Protein AF-A0A1U9NQA6-F1 (afdb_monomer)

Organism: NCBI:txid1936003

Sequence (241 aa):
MGQFLYFIAAGEKADTLCSRLRSMAEQGIEITRRKCKGPEGKDGSIHTAEPAKRAMYLENEQTWMPSACGEFHVGYYDDDPPGPADIQRPDAIGGHPVEMCGQKWLVPAIRLIDGGSALPQAMTFENGRVIAEPIPRYAELSSRVEKFFDEFVAAHSPDSDGVVGTWADPMGSLELIADAMSLNYYIGVNELAVLRAVTTHSMKEAMMAMIDWPTVKKAAEAEAKKKRTDENCDTADGVPG

Solvent-accessible surface area (backbone atoms only — not comparable to full-atom values): 13587 Å² total; per-residue (Å²): 124,24,45,59,36,35,38,36,47,68,88,57,73,41,64,73,56,50,53,50,55,46,56,42,41,76,72,70,44,50,71,38,74,33,78,44,55,43,81,95,69,39,55,28,34,37,37,31,70,40,89,50,90,71,62,68,75,49,79,92,52,39,52,75,35,75,31,92,84,66,40,34,32,37,30,32,36,70,91,43,57,62,47,60,85,57,38,50,43,93,76,54,55,64,58,37,79,36,67,36,71,93,39,72,36,65,31,33,22,44,33,38,79,91,73,50,63,60,58,78,55,45,80,45,75,57,98,90,37,83,44,78,40,82,36,76,93,48,46,65,63,48,51,55,51,49,52,49,48,52,39,47,54,51,23,68,37,94,91,42,92,57,64,39,66,63,75,78,34,65,63,65,45,45,46,51,48,21,58,49,37,38,59,30,24,82,50,38,55,54,56,40,56,65,64,54,31,66,43,81,66,37,44,51,52,44,56,40,22,27,46,30,42,64,58,54,55,53,51,54,55,53,52,56,52,49,56,58,51,57,65,62,57,74,69,71,79,76,75,90,127

Radius of gyration: 23.04 Å; Cα contacts (8 Å, |Δi|>4): 371; chains: 1; bounding box: 74×52×64 Å

Nearest PDB structures (foldseek):
  3ab4-assembly2_F  TM=4.207E-01  e=2.557E-01  Corynebacterium glutamicum
  3ta0-assembly2_E  TM=4.052E-01  e=1.692E-01  Archaeoglobus fulgidus DSM 4304
  2rrn-assembly1_A  TM=3.983E-01  e=4.348E-01  Thermus thermophilus HB8
  2ywe-assembly1_A  TM=4.228E-01  e=3.854E+00  Aquifex aeolicus VF5
  2ywf-assembly1_A  TM=4.247E-01  e=3.854E+00  Aquifex aeolicus VF5

Secondary structure (DSSP, 8-state):
---EEEEEETT---HHHHHHHHHHHHTT--EEEEEEE-GGG-EEEEEEES--TT-S--GGGEEEEE-TTSS-EEEEETTSPPPTTTSB-TTPPPEEEEEETTEEEEEEP-B-TTS-B-S-EEEEEETTEEEEEE-HHHHHHHHHHHHHHHHHHHTTSTTS-S--GGGG-HHHHHHHHHHHHTTTBS--HHHHHHTT---HHHHHHHHHHHTTHHHHHHHHHHHHHHHHHHHHHTTTT----

Structure (mmCIF, N/CA/C/O backbone):
data_AF-A0A1U9NQA6-F1
#
_entry.id   AF-A0A1U9NQA6-F1
#
loop_
_atom_site.group_PDB
_atom_site.id
_atom_site.type_symbol
_atom_site.label_atom_id
_atom_site.label_alt_id
_atom_site.label_comp_id
_atom_site.label_asym_id
_atom_site.label_entity_id
_atom_site.label_seq_id
_atom_site.pdbx_PDB_ins_code
_atom_site.Cartn_x
_atom_site.Cartn_y
_atom_site.Cartn_z
_atom_site.occupancy
_atom_site.B_iso_or_equiv
_atom_site.auth_seq_id
_atom_site.auth_comp_id
_atom_site.auth_asym_id
_atom_site.auth_atom_id
_atom_site.pdbx_PDB_model_num
ATOM 1 N N . MET A 1 1 ? -11.469 -14.842 7.744 1.00 81.50 1 MET A N 1
ATOM 2 C CA . MET A 1 1 ? -10.973 -13.938 6.695 1.00 81.50 1 MET A CA 1
ATOM 3 C C . MET A 1 1 ? -10.681 -12.681 7.455 1.00 81.50 1 MET A C 1
ATOM 5 O O . MET A 1 1 ? -11.618 -12.098 8.003 1.00 81.50 1 MET A O 1
ATOM 9 N N . GLY A 1 2 ? -9.398 -12.376 7.608 1.00 88.06 2 GLY A N 1
ATOM 10 C CA . GLY A 1 2 ? -8.963 -11.260 8.429 1.00 88.06 2 GLY A CA 1
ATOM 11 C C . GLY A 1 2 ? -9.475 -9.950 7.844 1.00 88.06 2 GLY A C 1
ATOM 12 O O . GLY A 1 2 ? -9.478 -9.754 6.631 1.00 88.06 2 GLY A O 1
ATOM 13 N N . GLN A 1 3 ? -9.952 -9.047 8.697 1.00 92.38 3 GLN A N 1
ATOM 14 C CA . GLN A 1 3 ? -10.551 -7.783 8.263 1.00 92.38 3 GLN A CA 1
ATOM 15 C C . GLN A 1 3 ? -10.031 -6.610 9.082 1.00 92.38 3 GLN A C 1
ATOM 17 O O . GLN A 1 3 ? -9.764 -6.730 10.280 1.00 92.38 3 GLN A O 1
ATOM 22 N N . PHE A 1 4 ? -9.932 -5.455 8.427 1.00 95.56 4 PHE A N 1
ATOM 23 C CA . PHE A 1 4 ? -9.712 -4.201 9.127 1.00 95.56 4 PHE A CA 1
ATOM 24 C C . PHE A 1 4 ? -11.006 -3.705 9.765 1.00 95.56 4 PHE A C 1
ATOM 26 O O . PHE A 1 4 ? -12.106 -3.817 9.214 1.00 95.56 4 PHE A O 1
ATOM 33 N N . LEU A 1 5 ? -10.843 -3.114 10.937 1.00 95.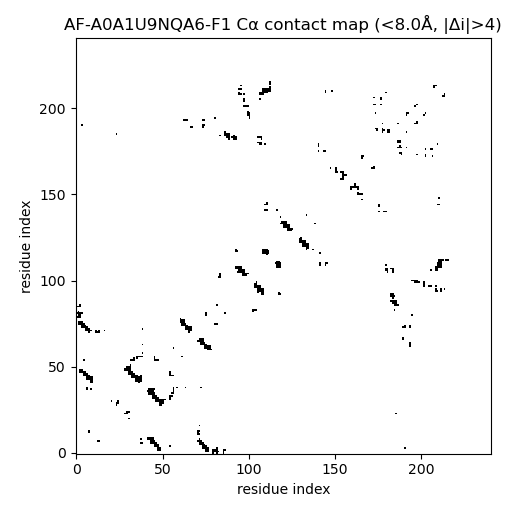62 5 LEU A N 1
ATOM 34 C CA . LEU A 1 5 ? -11.861 -2.411 11.687 1.00 95.62 5 LEU A CA 1
ATOM 35 C C . LEU A 1 5 ? -11.509 -0.931 11.686 1.00 95.62 5 LEU A C 1
ATOM 37 O O . LEU A 1 5 ? -10.357 -0.553 11.888 1.00 95.62 5 LEU A O 1
ATOM 41 N N . TYR A 1 6 ? -12.516 -0.092 11.506 1.00 96.12 6 TYR A N 1
ATOM 42 C CA . TYR A 1 6 ? -12.350 1.352 11.513 1.00 96.12 6 TYR A CA 1
ATOM 43 C C . TYR A 1 6 ? -13.286 1.969 12.534 1.00 96.12 6 TYR A C 1
ATOM 45 O O . TYR A 1 6 ? -14.498 1.813 12.415 1.00 96.12 6 TYR A O 1
ATOM 53 N N . PHE A 1 7 ? -12.755 2.678 13.523 1.00 96.44 7 PHE A N 1
ATOM 54 C CA . PHE A 1 7 ? -13.566 3.379 14.513 1.00 96.44 7 PHE A CA 1
ATOM 55 C C . PHE A 1 7 ? -13.536 4.886 14.270 1.00 96.44 7 PHE A C 1
ATOM 57 O O . PHE A 1 7 ? -12.463 5.484 14.236 1.00 96.44 7 PHE A O 1
ATOM 64 N N . ILE A 1 8 ? -14.718 5.490 14.151 1.00 95.69 8 ILE A N 1
ATOM 65 C CA . ILE A 1 8 ? -14.907 6.942 14.050 1.00 95.69 8 ILE A CA 1
ATOM 66 C C . ILE A 1 8 ? -15.629 7.404 15.314 1.00 95.69 8 ILE A C 1
ATOM 68 O O . ILE A 1 8 ? -16.725 6.898 15.604 1.00 95.69 8 ILE A O 1
ATOM 72 N N . ALA A 1 9 ? -15.052 8.351 16.057 1.00 95.94 9 ALA A N 1
ATOM 73 C CA . ALA A 1 9 ? -15.703 8.882 17.247 1.00 95.94 9 ALA A CA 1
ATOM 74 C C . ALA A 1 9 ? -16.904 9.770 16.875 1.00 95.94 9 ALA A C 1
ATOM 76 O O . ALA A 1 9 ? -16.997 10.353 15.792 1.00 95.94 9 ALA A O 1
ATOM 77 N N . ALA A 1 10 ? -17.875 9.870 17.777 1.00 93.81 10 ALA A N 1
ATOM 78 C CA . ALA A 1 10 ? -19.060 10.687 17.574 1.00 93.81 10 ALA A CA 1
ATOM 79 C C . ALA A 1 10 ? -18.679 12.170 17.425 1.00 93.81 10 ALA A C 1
ATOM 81 O O . ALA A 1 10 ? -18.041 12.749 18.298 1.00 93.81 10 ALA A O 1
ATOM 82 N N . GLY A 1 11 ? -19.120 12.791 16.327 1.00 88.50 11 GLY A N 1
ATOM 83 C CA . GLY A 1 11 ? -18.842 14.198 16.023 1.00 88.50 11 GLY A CA 1
ATOM 84 C C . GLY A 1 11 ? -17.593 14.433 15.169 1.00 88.50 11 GLY A C 1
ATOM 85 O O . GLY A 1 11 ? -17.424 15.545 14.670 1.00 88.50 11 GLY A O 1
ATOM 86 N N . GLU A 1 12 ? -16.768 13.411 14.934 1.00 86.69 12 GLU A N 1
ATOM 87 C CA . GLU A 1 12 ? -15.634 13.501 14.012 1.00 86.69 12 GLU A CA 1
ATOM 88 C C . GLU A 1 12 ? -16.091 13.361 12.555 1.00 86.69 12 GLU A C 1
ATOM 90 O O . GLU A 1 12 ? -17.012 12.603 12.224 1.00 86.69 12 GLU A O 1
ATOM 95 N N . LYS A 1 13 ? -15.439 14.119 11.670 1.00 79.75 13 LYS A N 1
ATOM 96 C CA . LYS A 1 13 ? -15.536 13.937 10.222 1.00 79.75 13 LYS A CA 1
ATOM 97 C C . LYS A 1 13 ? -14.332 13.111 9.800 1.00 79.75 13 LYS A C 1
ATOM 99 O O . LYS A 1 13 ? -13.214 13.589 9.908 1.00 79.75 13 LYS A O 1
ATOM 104 N N . ALA A 1 14 ? -14.564 11.886 9.348 1.00 77.62 14 ALA A N 1
ATOM 105 C CA . ALA A 1 14 ? -13.511 11.027 8.816 1.00 77.62 14 ALA A CA 1
ATOM 106 C C . ALA A 1 14 ? -13.598 11.010 7.286 1.00 77.62 14 ALA A C 1
ATOM 108 O O . ALA A 1 14 ? -13.902 9.976 6.685 1.00 77.62 14 ALA A O 1
ATOM 109 N N . ASP A 1 15 ? -13.421 12.172 6.652 1.00 79.06 15 ASP A N 1
ATOM 110 C CA . ASP A 1 15 ? -13.652 12.350 5.210 1.00 79.06 15 ASP A CA 1
ATOM 111 C C . ASP A 1 15 ? -12.747 11.417 4.382 1.00 79.06 15 ASP A C 1
ATOM 113 O O . ASP A 1 15 ? -13.198 10.802 3.409 1.00 79.06 15 ASP A O 1
ATOM 117 N N . THR A 1 16 ? -11.508 11.216 4.844 1.00 71.62 16 THR A N 1
ATOM 118 C CA . THR A 1 16 ? -10.516 10.309 4.241 1.00 71.62 16 THR A CA 1
ATOM 119 C C . THR A 1 16 ? -10.938 8.840 4.327 1.00 71.62 16 THR A C 1
ATOM 121 O O . THR A 1 16 ? -10.818 8.082 3.367 1.00 71.62 16 THR A O 1
ATOM 124 N N . LEU A 1 17 ? -11.482 8.414 5.468 1.00 77.19 17 LEU A N 1
ATOM 125 C CA . LEU A 1 17 ? -12.015 7.060 5.614 1.00 77.19 17 LEU A CA 1
ATOM 126 C C . LEU A 1 17 ? -13.297 6.883 4.790 1.00 77.19 17 LEU A C 1
ATOM 128 O O . LEU A 1 17 ? -13.518 5.833 4.186 1.00 77.19 17 LEU A O 1
ATOM 132 N N . CYS A 1 18 ? -14.133 7.919 4.722 1.00 74.19 18 CYS A N 1
ATOM 133 C CA . CYS A 1 18 ? -15.373 7.894 3.958 1.00 74.19 18 CYS A CA 1
ATOM 134 C C . CYS A 1 18 ? -15.123 7.700 2.460 1.00 74.19 18 CYS A C 1
ATOM 136 O O . CYS A 1 18 ? -15.879 6.962 1.829 1.00 74.19 18 CYS A O 1
ATOM 138 N N . SER A 1 19 ? -14.088 8.319 1.882 1.00 75.62 19 SER A N 1
ATOM 139 C CA . SER A 1 19 ? -13.750 8.125 0.464 1.00 75.62 19 SER A CA 1
ATOM 140 C C . SER A 1 19 ? -13.325 6.682 0.178 1.00 75.62 19 SER A C 1
ATOM 142 O O . SER A 1 19 ? -13.789 6.081 -0.792 1.00 75.62 19 SER A O 1
ATOM 144 N N . ARG A 1 20 ? -12.532 6.079 1.067 1.00 80.75 20 ARG A N 1
ATOM 145 C CA . ARG A 1 20 ? -12.100 4.685 0.944 1.00 80.75 20 ARG A CA 1
ATOM 146 C C . ARG A 1 20 ? -13.250 3.695 1.093 1.00 80.75 20 ARG A C 1
ATOM 148 O O . ARG A 1 20 ? -13.428 2.840 0.228 1.00 80.75 20 ARG A O 1
ATOM 155 N N . LEU A 1 21 ? -14.041 3.814 2.162 1.00 84.69 21 LEU A N 1
ATOM 156 C CA . LEU A 1 21 ? -15.206 2.952 2.383 1.00 84.69 21 LEU A CA 1
ATOM 157 C C . LEU A 1 21 ? -16.205 3.076 1.225 1.00 84.69 21 LEU A C 1
ATOM 159 O O . LEU A 1 21 ? -16.806 2.082 0.825 1.00 84.69 21 LEU A O 1
ATOM 163 N N . ARG A 1 22 ? -16.340 4.274 0.639 1.00 83.31 22 ARG A N 1
ATOM 164 C CA . ARG A 1 22 ? -17.137 4.490 -0.572 1.00 83.31 22 ARG A CA 1
ATOM 165 C C . ARG A 1 22 ? -16.553 3.758 -1.778 1.00 83.31 22 ARG A C 1
ATOM 167 O O . ARG A 1 22 ? -17.302 3.067 -2.449 1.00 83.31 22 ARG A O 1
ATOM 174 N N . SER A 1 23 ? -15.243 3.839 -2.012 1.00 83.81 23 SER A N 1
ATOM 175 C CA . SER A 1 23 ? -14.591 3.107 -3.108 1.00 83.81 23 SER A CA 1
ATOM 176 C C . SER A 1 23 ? -14.757 1.588 -2.980 1.00 83.81 23 SER A C 1
ATOM 178 O O . SER A 1 23 ? -14.948 0.901 -3.981 1.00 83.81 23 SER A O 1
ATOM 180 N N . MET A 1 24 ? -14.729 1.054 -1.754 1.00 86.88 24 MET A N 1
ATOM 181 C CA . MET A 1 24 ? -15.032 -0.357 -1.491 1.00 86.88 24 MET A CA 1
ATOM 182 C C . MET A 1 24 ? -16.497 -0.678 -1.818 1.00 86.88 24 MET A C 1
ATOM 184 O O . MET A 1 24 ? -16.769 -1.637 -2.538 1.00 86.88 24 MET A O 1
ATOM 188 N N . ALA A 1 25 ? -17.435 0.157 -1.364 1.00 86.25 25 ALA A N 1
ATOM 189 C CA . ALA A 1 25 ? -18.858 -0.010 -1.653 1.00 86.25 25 ALA A CA 1
ATOM 190 C C . ALA A 1 25 ? -19.188 0.086 -3.155 1.00 86.25 25 ALA A C 1
ATOM 192 O O . ALA A 1 25 ? -19.994 -0.693 -3.657 1.00 86.25 25 ALA A O 1
ATOM 193 N N . GLU A 1 26 ? -18.538 0.987 -3.896 1.00 87.25 26 GLU A N 1
ATOM 194 C CA . GLU A 1 26 ? -18.654 1.112 -5.360 1.00 87.25 26 GLU A CA 1
ATOM 195 C C . GLU A 1 26 ? -18.180 -0.150 -6.096 1.00 87.25 26 GLU A C 1
ATOM 197 O O . GLU A 1 26 ? -18.650 -0.443 -7.192 1.00 87.25 26 GLU A O 1
ATOM 202 N N . GLN A 1 27 ? -17.291 -0.926 -5.473 1.00 84.25 27 GLN A N 1
ATOM 203 C CA . GLN A 1 27 ? -16.813 -2.220 -5.965 1.00 84.25 27 GLN A CA 1
ATOM 204 C C . GLN A 1 27 ? -17.681 -3.394 -5.484 1.00 84.25 27 GLN A C 1
ATOM 206 O O . GLN A 1 27 ? -17.306 -4.551 -5.653 1.00 84.25 27 GLN A O 1
ATOM 211 N N . GLY A 1 28 ? -18.845 -3.110 -4.892 1.00 86.81 28 GLY A N 1
ATOM 212 C CA . GLY A 1 28 ? -19.796 -4.116 -4.425 1.00 86.81 28 GLY A CA 1
ATOM 213 C C . GLY A 1 28 ? -19.466 -4.716 -3.058 1.00 86.81 28 GLY A C 1
ATOM 214 O O . GLY A 1 28 ? -20.117 -5.679 -2.657 1.00 86.81 28 GLY A O 1
ATOM 215 N N . ILE A 1 29 ? -18.490 -4.166 -2.328 1.00 87.44 29 ILE A N 1
ATOM 216 C CA . ILE A 1 29 ? -18.161 -4.627 -0.976 1.00 87.44 29 ILE A CA 1
ATOM 217 C C . ILE A 1 29 ? -19.173 -4.040 0.007 1.00 87.44 29 ILE A C 1
ATOM 219 O O . ILE A 1 29 ? -19.258 -2.826 0.192 1.00 87.44 29 ILE A O 1
ATOM 223 N N . GLU A 1 30 ? -19.935 -4.907 0.670 1.00 90.00 30 GLU A N 1
ATOM 224 C CA . GLU A 1 30 ? -20.850 -4.489 1.729 1.00 90.00 30 GLU A CA 1
ATOM 225 C C . GLU A 1 30 ? -20.064 -3.922 2.919 1.00 90.00 30 GLU A C 1
ATOM 227 O O . GLU A 1 30 ? -19.084 -4.516 3.358 1.00 90.00 30 GLU A O 1
ATOM 232 N N . ILE A 1 31 ? -20.493 -2.779 3.461 1.00 91.19 31 ILE A N 1
ATOM 233 C CA . ILE A 1 31 ? -19.867 -2.167 4.638 1.00 91.19 31 ILE A CA 1
ATOM 234 C C . ILE A 1 31 ? -20.807 -2.301 5.834 1.00 91.19 31 ILE A C 1
ATOM 236 O O . ILE A 1 31 ? -21.876 -1.686 5.875 1.00 91.19 31 ILE A O 1
ATOM 240 N N . THR A 1 32 ? -20.383 -3.051 6.849 1.00 92.25 32 THR A N 1
ATOM 241 C CA . THR A 1 32 ? -21.097 -3.138 8.124 1.00 92.25 32 THR A CA 1
ATOM 242 C C . THR A 1 32 ? -20.737 -1.951 9.001 1.00 92.25 32 THR A C 1
ATOM 244 O O . THR A 1 32 ? -19.563 -1.648 9.206 1.00 92.25 32 THR A O 1
ATOM 247 N N . ARG A 1 33 ? -21.754 -1.313 9.589 1.00 92.81 33 ARG A N 1
ATOM 248 C CA . ARG A 1 33 ? -21.593 -0.253 10.589 1.00 92.81 33 ARG A CA 1
ATOM 249 C C . ARG A 1 33 ? -22.310 -0.619 11.881 1.00 92.81 33 ARG A C 1
ATOM 251 O O . ARG A 1 33 ? -23.503 -0.919 11.854 1.00 92.81 33 ARG A O 1
ATOM 258 N N . ARG A 1 34 ? -21.632 -0.511 13.025 1.00 93.44 34 ARG A N 1
ATOM 259 C CA . ARG A 1 34 ? -22.252 -0.671 14.351 1.00 93.44 34 ARG A CA 1
ATOM 260 C C . ARG A 1 34 ? -21.856 0.455 15.291 1.00 93.44 34 ARG A C 1
ATOM 262 O O . ARG A 1 34 ? -20.692 0.828 15.363 1.00 93.44 34 ARG A O 1
ATOM 269 N N . LYS A 1 35 ? -22.837 1.001 16.013 1.00 95.44 35 LYS A N 1
ATOM 270 C CA . LYS A 1 35 ? -22.579 1.954 17.099 1.00 95.44 35 LYS A CA 1
ATOM 271 C C . LYS A 1 35 ? -21.999 1.204 18.295 1.00 95.44 35 LYS A C 1
ATOM 273 O O . LYS A 1 35 ? -22.514 0.145 18.648 1.00 95.44 35 LYS A O 1
ATOM 278 N N . CYS A 1 36 ? -20.966 1.753 18.916 1.00 95.50 36 CYS A N 1
ATOM 279 C CA . CYS A 1 36 ? -20.330 1.172 20.095 1.00 95.50 36 CYS A CA 1
ATOM 280 C C . CYS A 1 36 ? -19.548 2.240 20.868 1.00 95.50 36 CYS A C 1
ATOM 282 O O . CYS A 1 36 ? -19.405 3.374 20.405 1.00 95.50 36 CYS A O 1
ATOM 284 N N . LYS A 1 37 ? -19.015 1.844 22.026 1.00 95.94 37 LYS A N 1
ATOM 285 C CA . LYS A 1 37 ? -17.859 2.516 22.619 1.00 95.94 37 LYS A CA 1
ATOM 286 C C . LYS A 1 37 ? -16.601 1.939 21.987 1.00 95.94 37 LYS A C 1
ATOM 288 O O . LYS A 1 37 ? -16.513 0.720 21.874 1.00 95.94 37 LYS A O 1
ATOM 293 N N . GLY A 1 38 ? -15.711 2.792 21.503 1.00 94.81 38 GLY A N 1
ATOM 294 C CA . GLY A 1 38 ? -14.462 2.389 20.862 1.00 94.81 38 GLY A CA 1
ATOM 295 C C . GLY A 1 38 ? -13.241 2.626 21.748 1.00 94.81 38 GLY A C 1
ATOM 296 O O . GLY A 1 38 ? -13.387 2.752 22.970 1.00 94.81 38 GLY A O 1
ATOM 297 N N . PRO A 1 39 ? -12.051 2.727 21.129 1.00 94.56 39 PRO A N 1
ATOM 298 C CA . PRO A 1 39 ? -10.820 3.135 21.794 1.00 94.56 39 PRO A CA 1
ATOM 299 C C . PRO A 1 39 ? -11.019 4.347 22.708 1.00 94.56 39 PRO A C 1
ATOM 301 O O . PRO A 1 39 ? -11.772 5.273 22.390 1.00 94.56 39 PRO A O 1
ATOM 304 N N . GLU A 1 40 ? -10.361 4.313 23.868 1.00 92.94 40 GLU A N 1
ATOM 305 C CA . GLU A 1 40 ? -10.436 5.359 24.902 1.00 92.94 40 GLU A CA 1
ATOM 306 C C . GLU A 1 40 ? -11.844 5.547 25.506 1.00 92.94 40 GLU A C 1
ATOM 308 O O . GLU A 1 40 ? -12.128 6.551 26.160 1.00 92.94 40 GLU A O 1
ATOM 313 N N . GLY A 1 41 ? -12.758 4.594 25.287 1.00 94.25 41 GLY A N 1
ATOM 314 C CA . GLY A 1 41 ? -14.123 4.632 25.811 1.00 94.25 41 GLY A CA 1
ATOM 315 C C . GLY A 1 41 ? -15.036 5.665 25.143 1.00 94.25 41 GLY A C 1
ATOM 316 O O . GLY A 1 41 ? -16.128 5.924 25.660 1.00 94.25 41 GLY A O 1
ATOM 317 N N . LYS A 1 42 ? -14.615 6.249 24.013 1.00 95.56 42 LYS A N 1
ATOM 318 C CA . LYS A 1 42 ? -15.386 7.245 23.255 1.00 95.56 42 LYS A CA 1
ATOM 319 C C . LYS A 1 42 ? -16.593 6.602 22.576 1.00 95.56 42 LYS A C 1
ATOM 321 O O . LYS A 1 42 ? -16.501 5.497 22.043 1.00 95.56 42 LYS A O 1
ATOM 326 N N . ASP A 1 43 ? -17.721 7.307 22.552 1.00 97.31 43 ASP A N 1
ATOM 327 C CA . ASP A 1 43 ? -18.880 6.898 21.754 1.00 97.31 43 ASP A CA 1
ATOM 328 C C . ASP A 1 43 ? -18.583 7.098 20.263 1.00 97.31 43 ASP A C 1
ATOM 330 O O . ASP A 1 43 ? -17.960 8.086 19.879 1.00 97.31 43 ASP A O 1
ATOM 334 N N . GLY A 1 44 ? -19.039 6.183 19.408 1.00 96.19 44 GLY A N 1
ATOM 335 C CA . GLY A 1 44 ? -18.799 6.276 17.970 1.00 96.19 44 GLY A CA 1
ATOM 336 C C . GLY A 1 44 ? -19.408 5.127 17.177 1.00 96.19 44 GLY A C 1
ATOM 337 O O . GLY A 1 44 ? -20.430 4.543 17.560 1.00 96.19 44 GLY A O 1
ATOM 338 N N . SER A 1 45 ? -18.790 4.799 16.044 1.00 95.50 45 SER A N 1
ATOM 339 C CA . SER A 1 45 ? -19.140 3.605 15.277 1.00 95.50 45 SER A CA 1
ATOM 340 C C . SER A 1 45 ? -17.930 2.880 14.709 1.00 95.50 45 SER A C 1
ATOM 342 O O . SER A 1 45 ? -17.004 3.515 14.213 1.00 95.50 45 SER A O 1
ATOM 344 N N . ILE A 1 46 ? -17.993 1.547 14.736 1.00 95.38 46 ILE A N 1
ATOM 345 C CA . ILE A 1 46 ? -17.091 0.665 13.997 1.00 95.38 46 ILE A CA 1
ATOM 346 C C . ILE A 1 46 ? -17.654 0.413 12.602 1.00 95.38 46 ILE A C 1
ATOM 348 O O . ILE A 1 46 ? -18.856 0.178 12.437 1.00 95.38 46 ILE A O 1
ATOM 352 N N . HIS A 1 47 ? -16.761 0.448 11.621 1.00 94.50 47 HIS A N 1
ATOM 353 C CA . HIS A 1 47 ? -16.986 0.144 10.219 1.00 94.50 47 HIS A CA 1
ATOM 354 C C . HIS A 1 47 ? -16.046 -0.988 9.800 1.00 94.50 47 HIS A C 1
ATOM 356 O O . HIS A 1 47 ? -14.890 -1.017 10.217 1.00 94.50 47 HIS A O 1
ATOM 362 N N . THR A 1 48 ? -16.528 -1.915 8.983 1.00 93.12 48 THR A N 1
ATOM 363 C CA . THR A 1 48 ? -15.716 -3.005 8.428 1.00 93.12 48 THR A CA 1
ATOM 364 C C . THR A 1 48 ? -16.351 -3.542 7.146 1.00 93.12 48 THR A C 1
ATOM 366 O O . THR A 1 48 ? -17.535 -3.297 6.895 1.00 93.12 48 THR A O 1
ATOM 369 N N . ALA A 1 49 ? -15.556 -4.218 6.323 1.00 88.06 49 ALA A N 1
ATOM 370 C CA . ALA A 1 49 ? -16.014 -4.862 5.099 1.00 88.06 49 ALA A CA 1
ATOM 371 C C . ALA A 1 49 ? -16.724 -6.188 5.414 1.00 88.06 49 ALA A C 1
ATOM 373 O O . ALA A 1 49 ? -16.334 -6.881 6.346 1.00 88.06 49 ALA A O 1
ATOM 374 N N . GLU A 1 50 ? -17.731 -6.539 4.613 1.00 77.88 50 GLU A N 1
ATOM 375 C CA . GLU A 1 50 ? -18.601 -7.721 4.733 1.00 77.88 50 GLU A CA 1
ATOM 376 C C . GLU A 1 50 ? -19.556 -7.698 5.945 1.00 77.88 50 GLU A C 1
ATOM 378 O O . GLU A 1 50 ? -19.406 -6.873 6.857 1.00 77.88 50 GLU A O 1
ATOM 383 N N . PRO A 1 51 ? -20.570 -8.592 6.004 1.00 65.06 51 PRO A N 1
ATOM 384 C CA . PRO A 1 51 ? -21.361 -8.829 7.211 1.00 65.06 51 PRO A CA 1
ATOM 385 C C . PRO A 1 51 ? -20.506 -9.507 8.291 1.00 65.06 51 PRO A C 1
ATOM 387 O O . PRO A 1 51 ? -20.723 -10.658 8.682 1.00 65.06 51 PRO A O 1
ATOM 390 N N . ALA A 1 52 ? -19.521 -8.779 8.810 1.00 61.84 52 ALA A N 1
ATOM 391 C CA . ALA A 1 52 ? -18.709 -9.217 9.918 1.00 61.84 52 ALA A CA 1
ATOM 392 C C . ALA A 1 52 ? -19.623 -9.412 11.129 1.00 61.84 52 ALA A C 1
ATOM 394 O O . ALA A 1 52 ? -20.090 -8.464 11.776 1.00 61.84 52 ALA A O 1
ATOM 395 N N . LYS A 1 53 ? -19.854 -10.678 11.492 1.00 68.00 53 LYS A N 1
ATOM 396 C CA . LYS A 1 53 ? -20.501 -11.041 12.764 1.00 68.00 53 LYS A CA 1
ATOM 397 C C . LYS A 1 53 ? -19.803 -10.347 13.946 1.00 68.00 53 LYS A C 1
ATOM 399 O O . LYS A 1 53 ? -20.465 -10.009 14.928 1.00 68.00 53 LYS A O 1
ATOM 404 N N . ARG A 1 54 ? -18.500 -10.076 13.785 1.00 83.19 54 ARG A N 1
ATOM 405 C CA . ARG A 1 54 ? -17.574 -9.444 14.728 1.00 83.19 54 ARG A CA 1
ATOM 406 C C . ARG A 1 54 ? -17.387 -7.923 14.524 1.00 83.19 54 ARG A C 1
ATOM 408 O O . ARG A 1 54 ? -16.361 -7.392 14.899 1.00 83.19 54 ARG A O 1
ATOM 415 N N . ALA A 1 55 ? -18.337 -7.167 13.966 1.00 88.38 55 ALA A N 1
ATOM 416 C CA . ALA A 1 55 ? -18.217 -5.694 13.919 1.00 88.38 55 ALA A CA 1
ATOM 417 C C . ALA A 1 55 ? -18.426 -5.037 15.309 1.00 88.38 55 ALA A C 1
ATOM 419 O O . ALA A 1 55 ? -19.418 -4.346 15.538 1.00 88.38 55 ALA A O 1
ATOM 420 N N . MET A 1 56 ? -17.549 -5.307 16.275 1.00 92.50 56 MET A N 1
ATOM 421 C CA . MET A 1 56 ? -17.651 -4.842 17.661 1.00 92.50 56 MET A CA 1
ATOM 422 C C . MET A 1 56 ? -16.280 -4.478 18.226 1.00 92.50 56 MET A C 1
ATOM 424 O O . MET A 1 56 ? -15.260 -4.959 17.746 1.00 92.50 56 MET A O 1
ATOM 428 N N . TYR A 1 57 ? -16.266 -3.622 19.244 1.00 95.56 57 TYR A N 1
ATOM 429 C CA . TYR A 1 57 ? -15.042 -3.249 19.943 1.00 95.56 57 TYR A CA 1
ATOM 430 C C . TYR A 1 57 ? -14.774 -4.248 21.070 1.00 95.56 57 TYR A C 1
ATOM 432 O O . TYR A 1 57 ? -15.621 -4.414 21.949 1.00 95.56 57 TYR A O 1
ATOM 440 N N . LEU A 1 58 ? -13.620 -4.909 21.024 1.00 95.50 58 LEU A N 1
ATOM 441 C CA . LEU A 1 58 ? -13.137 -5.874 22.011 1.00 95.50 58 LEU A CA 1
ATOM 442 C C . LEU A 1 58 ? -11.666 -5.554 22.293 1.00 95.50 58 LEU A C 1
ATOM 444 O O . LEU A 1 58 ? -10.776 -6.100 21.653 1.00 95.50 58 LEU A O 1
ATOM 448 N N . GLU A 1 59 ? -11.426 -4.641 23.237 1.00 93.94 59 GLU A N 1
ATOM 449 C CA . GLU A 1 59 ? -10.105 -4.052 23.522 1.00 93.94 59 GLU A CA 1
ATOM 450 C C . GLU A 1 59 ? -8.981 -5.085 23.715 1.00 93.94 59 GLU A C 1
ATOM 452 O O . GLU A 1 59 ? -7.866 -4.860 23.264 1.00 93.94 59 GLU A O 1
ATOM 457 N N . ASN A 1 60 ? -9.282 -6.232 24.332 1.00 96.50 60 ASN A N 1
ATOM 458 C CA . ASN A 1 60 ? -8.293 -7.276 24.635 1.00 96.50 60 ASN A CA 1
ATOM 459 C C . ASN A 1 60 ? -8.135 -8.342 23.533 1.00 96.50 60 ASN A C 1
ATOM 461 O O . ASN A 1 60 ? -7.383 -9.294 23.723 1.00 96.50 60 ASN A O 1
ATOM 465 N N . GLU A 1 61 ? -8.876 -8.232 22.430 1.00 96.81 61 GLU A N 1
ATOM 466 C CA . GLU A 1 61 ? -8.818 -9.160 21.285 1.00 96.81 61 GLU A CA 1
ATOM 467 C C . GLU A 1 61 ? -8.387 -8.455 19.991 1.00 96.81 61 GLU A C 1
ATOM 469 O O . GLU A 1 61 ? -8.457 -9.037 18.904 1.00 96.81 61 GLU A O 1
ATOM 474 N N . GLN A 1 62 ? -8.057 -7.168 20.084 1.00 97.00 62 GLN A N 1
ATOM 475 C CA . GLN A 1 62 ? -7.858 -6.308 18.935 1.00 97.00 62 GLN A CA 1
ATOM 476 C C . GLN A 1 62 ? -6.660 -5.398 19.131 1.00 97.00 62 GLN A C 1
ATOM 478 O O . GLN A 1 62 ? -6.556 -4.667 20.117 1.00 97.00 62 GLN A O 1
ATOM 483 N N . THR A 1 63 ? -5.848 -5.314 18.092 1.00 97.44 63 THR A N 1
ATOM 484 C CA . THR A 1 63 ? -4.857 -4.258 17.951 1.00 97.44 63 THR A CA 1
ATOM 485 C C . THR A 1 63 ? -5.515 -3.030 17.326 1.00 97.44 63 THR A C 1
ATOM 487 O O . THR A 1 63 ? -6.190 -3.135 16.303 1.00 97.44 63 THR A O 1
ATOM 490 N N . TRP A 1 64 ? -5.294 -1.855 17.919 1.00 97.31 64 TRP A N 1
ATOM 491 C CA . TRP A 1 64 ? -5.790 -0.567 17.428 1.00 97.31 64 TRP A CA 1
ATOM 492 C C . TRP A 1 64 ? -4.668 0.463 17.339 1.00 97.31 64 TRP A C 1
ATOM 494 O O . TRP A 1 64 ? -3.754 0.486 18.162 1.00 97.31 64 TRP A O 1
ATOM 504 N N . MET A 1 65 ? -4.770 1.360 16.363 1.00 96.75 65 MET A N 1
ATOM 505 C CA . MET A 1 65 ? -3.858 2.481 16.177 1.00 96.75 65 MET A CA 1
ATOM 506 C C . MET A 1 65 ? -4.630 3.701 15.654 1.00 96.75 65 MET A C 1
ATOM 508 O O . MET A 1 65 ? -5.514 3.541 14.805 1.00 96.75 65 MET A O 1
ATOM 512 N N . PRO A 1 66 ? -4.330 4.924 16.127 1.00 96.38 66 PRO A N 1
ATOM 513 C CA . PRO A 1 66 ? -4.873 6.130 15.514 1.00 96.38 66 PRO A CA 1
ATOM 514 C C . PRO A 1 66 ? -4.381 6.256 14.066 1.00 96.38 66 PRO A C 1
ATOM 516 O O . PRO A 1 66 ? -3.242 5.918 13.745 1.00 96.38 66 PRO A O 1
ATOM 519 N N . SER A 1 67 ? -5.245 6.742 13.180 1.00 94.69 67 SER A N 1
ATOM 520 C CA . SER A 1 67 ? -4.862 7.084 11.807 1.00 94.69 67 SER A CA 1
ATOM 521 C C . SER A 1 67 ? -3.885 8.262 11.775 1.00 94.69 67 SER A C 1
ATOM 523 O O . SER A 1 67 ? -3.861 9.092 12.684 1.00 94.69 67 SER A O 1
ATOM 525 N N . ALA A 1 68 ? -3.122 8.382 10.690 1.00 90.75 68 ALA A N 1
ATOM 526 C CA . ALA A 1 68 ? -2.170 9.470 10.482 1.00 90.75 68 ALA A CA 1
ATOM 527 C C . ALA A 1 68 ? -2.820 10.869 10.500 1.00 90.75 68 ALA A C 1
ATOM 529 O O . ALA A 1 68 ? -2.177 11.830 10.913 1.00 90.75 68 ALA A O 1
ATOM 530 N N . CYS A 1 69 ? -4.093 10.994 10.098 1.00 89.25 69 CYS A N 1
ATOM 531 C CA . CYS A 1 69 ? -4.844 12.253 10.181 1.00 89.25 69 CYS A CA 1
ATOM 532 C C . CYS A 1 69 ? -5.513 12.486 11.547 1.00 89.25 69 CYS A C 1
ATOM 534 O O . CYS A 1 69 ? -6.034 13.570 11.789 1.00 89.25 69 CYS A O 1
ATOM 536 N N . GLY A 1 70 ? -5.524 11.486 12.435 1.00 91.56 70 GLY A N 1
ATOM 537 C CA . GLY A 1 70 ? -6.156 11.565 13.752 1.00 91.56 70 GLY A CA 1
ATOM 538 C C . GLY A 1 70 ? -7.691 11.550 13.745 1.00 91.56 70 GLY A C 1
ATOM 539 O O . GLY A 1 70 ? -8.284 11.689 14.807 1.00 91.56 70 GLY A O 1
ATOM 540 N N . GLU A 1 71 ? -8.342 11.369 12.591 1.00 91.94 71 GLU A N 1
ATOM 541 C CA . GLU A 1 71 ? -9.813 11.439 12.444 1.00 91.94 71 GLU A CA 1
ATOM 542 C C . GLU A 1 71 ? -10.540 10.115 12.742 1.00 91.94 71 GLU A C 1
ATOM 544 O O . GLU A 1 71 ? -11.767 10.053 12.777 1.00 91.94 71 GLU A O 1
ATOM 549 N N . PHE A 1 72 ? -9.794 9.017 12.838 1.00 95.50 72 PHE A N 1
ATOM 550 C CA . PHE A 1 72 ? -10.316 7.674 13.088 1.00 95.50 72 PHE A CA 1
ATOM 551 C C . PHE A 1 72 ? -9.215 6.762 13.629 1.00 95.50 72 PHE A C 1
ATOM 553 O O . PHE A 1 72 ? -8.029 7.094 13.562 1.00 95.50 72 PHE A O 1
ATOM 560 N N . HIS A 1 73 ? -9.601 5.591 14.130 1.00 97.00 73 HIS A N 1
ATOM 561 C CA . HIS A 1 73 ? -8.684 4.506 14.479 1.00 97.00 73 HIS A CA 1
ATOM 562 C C . HIS A 1 73 ? -8.821 3.356 13.484 1.00 97.00 73 HIS A C 1
ATOM 564 O O . HIS A 1 73 ? -9.925 3.067 13.016 1.00 97.00 73 HIS A O 1
ATOM 570 N N . VAL A 1 74 ? -7.711 2.679 13.202 1.00 97.06 74 VAL A N 1
ATOM 571 C CA . VAL A 1 74 ? -7.660 1.436 12.426 1.00 97.06 74 VAL A CA 1
ATOM 572 C C . VAL A 1 74 ? -7.254 0.308 13.355 1.00 97.06 74 VAL A C 1
ATOM 574 O O . VAL A 1 74 ? -6.371 0.483 14.192 1.00 97.06 74 VAL A O 1
ATOM 577 N N . GLY A 1 75 ? -7.891 -0.843 13.214 1.00 96.94 75 GLY A N 1
ATOM 578 C CA . GLY A 1 75 ? -7.556 -2.028 13.979 1.00 96.94 75 GLY A CA 1
ATOM 579 C C . GLY A 1 75 ? -7.848 -3.315 13.233 1.00 96.94 75 GLY A C 1
ATOM 580 O O . GLY A 1 75 ? -8.321 -3.301 12.096 1.00 96.94 75 GLY A O 1
ATOM 581 N N . TYR A 1 76 ? -7.550 -4.430 13.880 1.00 96.44 76 TYR A N 1
ATOM 582 C CA . TYR A 1 76 ? -7.867 -5.774 13.412 1.00 96.44 76 TYR A CA 1
ATOM 583 C C . TYR A 1 76 ? -7.963 -6.732 14.603 1.00 96.44 76 TYR A C 1
ATOM 585 O O . TYR A 1 76 ? -7.592 -6.379 15.721 1.00 96.44 76 TYR A O 1
ATOM 593 N N . TYR A 1 77 ? -8.486 -7.932 14.365 1.00 95.81 77 TYR A N 1
ATOM 594 C CA . TYR A 1 77 ? -8.570 -8.992 15.368 1.00 95.81 77 TYR A CA 1
ATOM 595 C C . TYR A 1 77 ? -7.259 -9.769 15.480 1.00 95.81 77 TYR A C 1
ATOM 597 O O . TYR A 1 77 ? -6.755 -10.264 14.474 1.00 95.81 77 TYR A O 1
ATOM 605 N N . ASP A 1 78 ? -6.726 -9.914 16.692 1.00 96.50 78 ASP A N 1
ATOM 606 C CA . ASP A 1 78 ? -5.400 -10.509 16.910 1.00 96.50 78 ASP A CA 1
ATOM 607 C C . ASP A 1 78 ? -5.338 -12.000 16.533 1.00 96.50 78 ASP A C 1
ATOM 609 O O . ASP A 1 78 ? -4.277 -12.504 16.167 1.00 96.50 78 ASP A O 1
ATOM 613 N N . ASP A 1 79 ? -6.473 -12.705 16.599 1.00 95.81 79 ASP A N 1
ATOM 614 C CA . ASP A 1 79 ? -6.599 -14.124 16.252 1.00 95.81 79 ASP A CA 1
ATOM 615 C C . ASP A 1 79 ? -6.790 -14.392 14.747 1.00 95.81 79 ASP A C 1
ATOM 617 O O . ASP A 1 79 ? -6.637 -15.533 14.313 1.00 95.81 79 ASP A O 1
ATOM 621 N N . ASP A 1 80 ? -7.109 -13.363 13.956 1.00 94.44 80 ASP A N 1
ATOM 622 C CA . ASP A 1 80 ? -7.309 -13.442 12.499 1.00 94.44 80 ASP A CA 1
ATOM 623 C C . ASP A 1 80 ? -6.862 -12.120 11.828 1.00 94.44 80 ASP A C 1
ATOM 625 O O . ASP A 1 80 ? -7.699 -11.353 11.333 1.00 94.44 80 ASP A O 1
ATOM 629 N N . PRO A 1 81 ? -5.554 -11.782 11.857 1.00 96.00 81 PRO A N 1
ATOM 630 C CA . PRO A 1 81 ? -5.053 -10.552 11.252 1.00 96.00 81 PRO A CA 1
ATOM 631 C C . PRO A 1 81 ? -5.210 -10.581 9.718 1.00 96.00 81 PRO A C 1
ATOM 633 O O . PRO A 1 81 ? -4.947 -11.618 9.108 1.00 96.00 81 PRO A O 1
ATOM 636 N N . PRO A 1 82 ? -5.569 -9.454 9.066 1.00 95.44 82 PRO A N 1
ATOM 637 C CA . PRO A 1 82 ? -5.676 -9.365 7.610 1.00 95.44 82 PRO A CA 1
ATOM 638 C C . PRO A 1 82 ? -4.387 -9.784 6.899 1.00 95.44 82 PRO A C 1
ATOM 640 O O . PRO A 1 82 ? -3.337 -9.154 7.059 1.00 95.44 82 PRO A O 1
ATOM 643 N N . GLY A 1 83 ? -4.477 -10.826 6.080 1.00 96.44 83 GLY A N 1
ATOM 644 C CA . GLY A 1 83 ? -3.446 -11.258 5.149 1.00 96.44 83 GLY A CA 1
ATOM 645 C C . GLY A 1 83 ? -3.715 -10.780 3.717 1.00 96.44 83 GLY A C 1
ATOM 646 O O . GLY A 1 83 ? -4.796 -10.274 3.405 1.00 96.44 83 GLY A O 1
ATOM 647 N N . PRO A 1 84 ? -2.753 -10.972 2.797 1.00 97.25 84 PRO A N 1
ATOM 648 C CA . PRO A 1 84 ? -2.883 -10.553 1.408 1.00 97.25 84 PRO A CA 1
ATOM 649 C C . PRO A 1 84 ? -4.078 -11.216 0.719 1.00 97.25 84 PRO A C 1
ATOM 651 O O . PRO A 1 84 ? -4.750 -10.558 -0.064 1.00 97.25 84 PRO A O 1
ATOM 654 N N . ALA A 1 85 ? -4.372 -12.485 1.021 1.00 96.19 85 ALA A N 1
ATOM 655 C CA . ALA A 1 85 ? -5.493 -13.207 0.419 1.00 96.19 85 ALA A CA 1
ATOM 656 C C . ALA A 1 85 ? -6.868 -12.670 0.856 1.00 96.19 85 ALA A C 1
ATOM 658 O O . ALA A 1 85 ? -7.826 -12.780 0.097 1.00 96.19 85 ALA A O 1
ATOM 659 N N . ASP A 1 86 ? -6.966 -12.084 2.052 1.00 94.00 86 ASP A N 1
ATOM 660 C CA . ASP A 1 86 ? -8.225 -11.564 2.592 1.00 94.00 86 ASP A CA 1
ATOM 661 C C . ASP A 1 86 ? -8.632 -10.234 1.941 1.00 94.00 86 ASP A C 1
ATOM 663 O O . ASP A 1 86 ? -9.814 -9.920 1.835 1.00 94.00 86 ASP A O 1
ATOM 667 N N . ILE A 1 87 ? -7.648 -9.439 1.506 1.00 93.75 87 ILE A N 1
ATOM 668 C CA . ILE A 1 87 ? -7.859 -8.064 1.027 1.00 93.75 87 ILE A CA 1
ATOM 669 C C . ILE A 1 87 ? -7.385 -7.842 -0.412 1.00 93.75 87 ILE A C 1
ATOM 671 O O . ILE A 1 87 ? -7.230 -6.694 -0.833 1.00 93.75 87 ILE A O 1
ATOM 675 N N . GLN A 1 88 ? -7.118 -8.906 -1.170 1.00 95.62 88 GLN A N 1
ATOM 676 C CA . GLN A 1 88 ? -6.695 -8.798 -2.564 1.00 95.62 88 GLN A CA 1
ATOM 677 C C . GLN A 1 88 ? -7.831 -8.270 -3.446 1.00 95.62 88 GLN A C 1
ATOM 679 O O . GLN A 1 88 ? -8.990 -8.663 -3.313 1.00 95.62 88 GLN A O 1
ATOM 684 N N . ARG A 1 89 ? -7.494 -7.383 -4.382 1.00 94.50 89 ARG A N 1
ATOM 685 C CA . ARG A 1 89 ? -8.414 -6.939 -5.430 1.00 94.50 89 ARG A CA 1
ATOM 686 C C . ARG A 1 89 ? -8.546 -8.012 -6.516 1.00 94.50 89 ARG A C 1
ATOM 688 O O . ARG A 1 89 ? -7.569 -8.709 -6.786 1.00 94.50 89 ARG A O 1
ATOM 695 N N . PRO A 1 90 ? -9.701 -8.101 -7.199 1.00 93.00 90 PRO A N 1
ATOM 696 C CA . PRO A 1 90 ? -9.887 -9.054 -8.295 1.00 93.00 90 PRO A CA 1
ATOM 697 C C . PRO A 1 90 ? -8.881 -8.869 -9.443 1.00 93.00 90 PRO A C 1
ATOM 699 O O . PRO A 1 90 ? -8.334 -9.846 -9.948 1.00 93.00 90 PRO A O 1
ATOM 702 N N . ASP A 1 91 ? -8.595 -7.616 -9.809 1.00 93.38 91 ASP A N 1
ATOM 703 C CA . ASP A 1 91 ? -7.761 -7.258 -10.963 1.00 93.38 91 ASP A CA 1
ATOM 704 C C . ASP A 1 91 ? -6.331 -6.885 -10.542 1.00 93.38 91 ASP A C 1
ATOM 706 O O . ASP A 1 91 ? -5.870 -5.761 -10.756 1.00 93.38 91 ASP A O 1
ATOM 710 N N . ALA A 1 92 ? -5.630 -7.815 -9.889 1.00 96.06 92 ALA A N 1
ATOM 711 C CA . ALA A 1 92 ? -4.258 -7.584 -9.446 1.00 96.06 92 ALA A CA 1
ATOM 712 C C . ALA A 1 92 ? -3.289 -7.406 -10.633 1.00 96.06 92 ALA A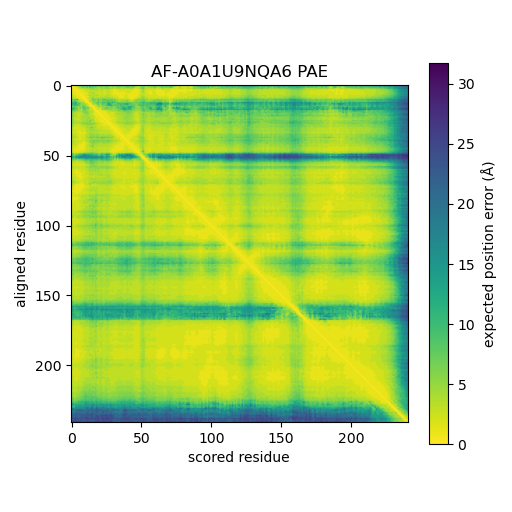 C 1
ATOM 714 O O . ALA A 1 92 ? -3.256 -8.200 -11.574 1.00 96.06 92 ALA A O 1
ATOM 715 N N . ILE A 1 93 ? -2.451 -6.377 -10.548 1.00 96.62 93 ILE A N 1
ATOM 716 C CA . ILE A 1 93 ? -1.339 -6.102 -11.455 1.00 96.62 93 ILE A CA 1
ATOM 717 C C . ILE A 1 93 ? -0.156 -7.009 -11.092 1.00 96.62 93 ILE A C 1
ATOM 719 O O . ILE A 1 93 ? 0.156 -7.234 -9.917 1.00 96.62 93 ILE A O 1
ATOM 723 N N . GLY A 1 94 ? 0.510 -7.536 -12.121 1.00 96.62 94 GLY A N 1
ATOM 724 C CA . GLY A 1 94 ? 1.694 -8.378 -11.970 1.00 96.62 94 GLY A CA 1
ATOM 725 C C . GLY A 1 94 ? 2.842 -7.673 -11.241 1.00 96.62 94 GLY A C 1
ATOM 726 O O . GLY A 1 94 ? 2.951 -6.448 -11.219 1.00 96.62 94 GLY A O 1
ATOM 727 N N . GLY A 1 95 ? 3.726 -8.456 -10.633 1.00 97.44 95 GLY A N 1
ATOM 728 C CA . GLY A 1 95 ? 4.835 -7.912 -9.863 1.00 97.44 95 GLY A CA 1
ATOM 729 C C . GLY A 1 95 ? 5.646 -8.990 -9.168 1.00 97.44 95 GLY A C 1
ATOM 730 O O . GLY A 1 95 ? 5.699 -10.135 -9.624 1.00 97.44 95 GLY A O 1
ATOM 731 N N . HIS A 1 96 ? 6.263 -8.628 -8.047 1.00 98.38 96 HIS A N 1
ATOM 732 C CA . HIS A 1 96 ? 7.169 -9.507 -7.314 1.00 98.38 96 HIS A CA 1
ATOM 733 C C . HIS A 1 96 ? 6.630 -9.832 -5.922 1.00 98.38 96 HIS A C 1
ATOM 735 O O . HIS A 1 96 ? 6.148 -8.939 -5.223 1.00 98.38 96 HIS A O 1
ATOM 741 N N . PRO A 1 97 ? 6.718 -11.100 -5.483 1.00 98.31 97 PRO A N 1
ATOM 742 C CA . PRO A 1 97 ? 6.401 -11.450 -4.110 1.00 98.31 97 PRO A CA 1
ATOM 743 C C . PRO A 1 97 ? 7.475 -10.885 -3.171 1.00 98.31 97 PRO A C 1
ATOM 745 O O . PRO A 1 97 ? 8.659 -11.178 -3.340 1.00 98.31 97 PRO A O 1
ATOM 748 N N . VAL A 1 98 ? 7.048 -10.129 -2.166 1.00 98.50 98 VAL A N 1
ATOM 749 C CA . VAL A 1 98 ? 7.882 -9.580 -1.089 1.00 98.50 98 VAL A CA 1
ATOM 750 C C . VAL A 1 98 ? 7.341 -10.075 0.246 1.00 98.50 98 VAL A C 1
ATOM 752 O O . VAL A 1 98 ? 6.126 -10.143 0.445 1.00 98.50 98 VAL A O 1
ATOM 755 N N . GLU A 1 99 ? 8.231 -10.463 1.157 1.00 98.31 99 GLU A N 1
ATOM 756 C CA . GLU A 1 99 ? 7.833 -10.918 2.486 1.00 98.31 99 GLU A CA 1
ATOM 757 C C . GLU A 1 99 ? 7.566 -9.716 3.403 1.00 98.31 99 GLU A C 1
ATOM 759 O O . GLU A 1 99 ? 8.446 -8.905 3.687 1.00 98.31 99 GLU A O 1
ATOM 764 N N . MET A 1 100 ? 6.323 -9.585 3.861 1.00 97.69 100 MET A N 1
ATOM 765 C CA . MET A 1 100 ? 5.870 -8.553 4.796 1.00 97.69 100 MET A CA 1
ATOM 766 C C . MET A 1 100 ? 4.980 -9.214 5.842 1.00 97.69 100 MET A C 1
ATOM 768 O O . MET A 1 100 ? 4.161 -10.064 5.493 1.00 97.69 100 MET A O 1
ATOM 772 N N . CYS A 1 101 ? 5.181 -8.872 7.120 1.00 94.94 101 CYS A N 1
ATOM 773 C CA . CYS A 1 101 ? 4.499 -9.492 8.271 1.00 94.94 101 CYS A CA 1
ATOM 774 C C . CYS A 1 101 ? 4.432 -11.040 8.232 1.00 94.94 101 CYS A C 1
ATOM 776 O O . CYS A 1 101 ? 3.429 -11.637 8.617 1.00 94.94 101 CYS A O 1
ATOM 778 N N . GLY A 1 102 ? 5.501 -11.702 7.763 1.00 96.00 102 GLY A N 1
ATOM 779 C CA . GLY A 1 102 ? 5.590 -13.169 7.674 1.00 96.00 102 GLY A CA 1
ATOM 780 C C . GLY A 1 102 ? 4.751 -13.798 6.554 1.00 96.00 102 GLY A C 1
ATOM 781 O O . GLY A 1 102 ? 4.595 -15.017 6.507 1.00 96.00 102 GLY A O 1
ATOM 782 N N . GLN A 1 103 ? 4.197 -12.985 5.653 1.00 97.69 103 GLN A N 1
ATOM 783 C CA . GLN A 1 103 ? 3.393 -13.424 4.516 1.00 97.69 103 GLN A CA 1
ATOM 784 C C . GLN A 1 103 ? 3.966 -12.870 3.209 1.00 97.69 103 GLN A C 1
ATOM 786 O O . GLN A 1 103 ? 4.681 -11.869 3.197 1.00 97.69 103 GLN A O 1
ATOM 791 N N . LYS A 1 104 ? 3.661 -13.521 2.082 1.00 98.25 104 LYS A N 1
ATOM 792 C CA . LYS A 1 104 ? 4.090 -13.055 0.757 1.00 98.25 104 LYS A CA 1
ATOM 793 C C . LYS A 1 104 ? 3.033 -12.152 0.147 1.00 98.25 104 LYS A C 1
ATOM 795 O O . LYS A 1 104 ? 1.931 -12.600 -0.158 1.00 98.25 104 LYS A O 1
ATOM 800 N N . TRP A 1 105 ? 3.415 -10.910 -0.088 1.00 98.50 105 TRP A N 1
ATOM 801 C CA . TRP A 1 105 ? 2.588 -9.896 -0.718 1.00 98.50 105 TRP A CA 1
ATOM 802 C C . TRP A 1 105 ? 3.092 -9.630 -2.132 1.00 98.50 105 TRP A C 1
ATOM 804 O O . TRP A 1 105 ? 4.296 -9.543 -2.361 1.00 98.50 105 TRP A O 1
ATOM 814 N N . LEU A 1 106 ? 2.181 -9.510 -3.091 1.00 98.56 106 LEU A N 1
ATOM 815 C CA . LEU A 1 106 ? 2.500 -9.202 -4.478 1.00 98.56 106 LEU A CA 1
ATOM 816 C C . LEU A 1 106 ? 2.643 -7.687 -4.642 1.00 98.56 106 LEU A C 1
ATOM 818 O O . LEU A 1 106 ? 1.652 -6.983 -4.848 1.00 98.56 106 LEU A O 1
ATOM 822 N N . VAL A 1 107 ? 3.877 -7.196 -4.559 1.00 98.62 107 VAL A N 1
ATOM 823 C CA . VAL A 1 107 ? 4.192 -5.790 -4.822 1.00 98.62 107 VAL A CA 1
ATOM 824 C C . VAL A 1 107 ? 4.191 -5.584 -6.338 1.00 98.62 107 VAL A C 1
ATOM 826 O O . VAL A 1 107 ? 4.977 -6.250 -7.022 1.00 98.62 107 VAL A O 1
ATOM 829 N N . PRO A 1 108 ? 3.320 -4.721 -6.890 1.00 98.31 108 PRO A N 1
ATOM 830 C CA . PRO A 1 108 ? 3.230 -4.540 -8.332 1.00 98.31 108 PRO A CA 1
ATOM 831 C C . PRO A 1 108 ? 4.525 -3.948 -8.886 1.00 98.31 108 PRO A C 1
ATOM 833 O O . PRO A 1 108 ? 5.103 -3.029 -8.302 1.00 98.31 108 PRO A O 1
ATOM 836 N N . ALA A 1 109 ? 4.959 -4.458 -10.038 1.00 97.94 109 ALA A N 1
ATOM 837 C CA . ALA A 1 109 ? 5.985 -3.789 -10.822 1.00 97.94 109 ALA A CA 1
ATOM 838 C C . ALA A 1 109 ? 5.324 -2.586 -11.506 1.00 97.94 109 ALA A C 1
ATOM 840 O O . ALA A 1 109 ? 4.323 -2.731 -12.206 1.00 97.94 109 ALA A O 1
ATOM 841 N N . ILE A 1 110 ? 5.850 -1.391 -11.271 1.00 97.81 110 ILE A N 1
ATOM 842 C CA . ILE A 1 110 ? 5.301 -0.140 -11.807 1.00 97.81 110 ILE A CA 1
ATOM 843 C C . ILE A 1 110 ? 6.143 0.311 -12.995 1.00 97.81 110 ILE A C 1
ATOM 845 O O . ILE A 1 110 ? 5.608 0.626 -14.063 1.00 97.81 110 ILE A O 1
ATOM 849 N N . ARG A 1 111 ? 7.463 0.260 -12.813 1.00 96.19 111 ARG A N 1
ATOM 850 C CA . ARG A 1 111 ? 8.467 0.518 -13.834 1.00 96.19 111 ARG A CA 1
ATOM 851 C C . ARG A 1 111 ? 9.184 -0.784 -14.171 1.00 96.19 111 ARG A C 1
ATOM 853 O O . ARG A 1 111 ? 9.677 -1.463 -13.275 1.00 96.19 111 ARG A O 1
ATOM 860 N N . LEU A 1 112 ? 9.255 -1.110 -15.455 1.00 95.62 112 LEU A N 1
ATOM 861 C CA . LEU A 1 112 ? 10.028 -2.240 -15.961 1.00 95.62 112 LEU A CA 1
ATOM 862 C C . LEU A 1 112 ? 11.464 -1.808 -16.238 1.00 95.62 112 LEU A C 1
ATOM 864 O O . LEU A 1 112 ? 11.723 -0.644 -16.549 1.00 95.62 112 LEU A O 1
ATOM 868 N N . ILE A 1 113 ? 12.419 -2.732 -16.138 1.00 90.94 113 ILE A N 1
ATOM 869 C CA . ILE A 1 113 ? 13.833 -2.379 -16.324 1.00 90.94 113 ILE A CA 1
ATOM 870 C C . ILE A 1 113 ? 14.147 -1.879 -17.744 1.00 90.94 113 ILE A C 1
ATOM 872 O O . ILE A 1 113 ? 15.020 -1.033 -17.922 1.00 90.94 113 ILE A O 1
ATOM 876 N N . ASP A 1 114 ? 13.403 -2.343 -18.746 1.00 89.44 114 ASP A N 1
ATOM 877 C CA . ASP A 1 114 ? 13.542 -1.938 -20.149 1.00 89.44 114 ASP A CA 1
ATOM 878 C C . ASP A 1 114 ? 13.024 -0.516 -20.444 1.00 89.44 114 ASP A C 1
ATOM 880 O O . ASP A 1 114 ? 13.096 -0.058 -21.584 1.00 89.44 114 ASP A O 1
ATOM 884 N N . GLY A 1 115 ? 12.539 0.197 -19.421 1.00 85.94 115 GLY A N 1
ATOM 885 C CA . GLY A 1 115 ? 11.979 1.543 -19.542 1.00 85.94 115 GLY A CA 1
ATOM 886 C C . GLY A 1 115 ? 10.475 1.564 -19.818 1.00 85.94 115 GLY A C 1
ATOM 887 O O . GLY A 1 115 ? 9.910 2.643 -19.978 1.00 85.94 115 GLY A O 1
ATOM 888 N N . GLY A 1 116 ? 9.817 0.401 -19.869 1.00 90.06 116 GLY A N 1
ATOM 889 C CA . GLY A 1 116 ? 8.364 0.296 -19.957 1.00 90.06 116 GLY A CA 1
ATOM 890 C C . GLY A 1 116 ? 7.647 0.480 -18.613 1.00 90.06 116 GLY A C 1
ATOM 891 O O . GLY A 1 116 ? 8.258 0.599 -17.549 1.00 90.06 116 GLY A O 1
ATOM 892 N N . SER A 1 117 ? 6.314 0.440 -18.658 1.00 93.56 117 SER A N 1
ATOM 893 C CA . SER A 1 117 ? 5.461 0.364 -17.468 1.00 93.56 117 SER A CA 1
ATOM 894 C C . SER A 1 117 ? 4.650 -0.926 -17.485 1.00 93.56 117 SER A C 1
ATOM 896 O O . SER A 1 117 ? 4.142 -1.329 -18.529 1.00 93.56 117 SER A O 1
ATOM 898 N N . ALA A 1 118 ? 4.511 -1.557 -16.320 1.00 93.81 118 ALA A N 1
ATOM 899 C CA . ALA A 1 118 ? 3.607 -2.691 -16.125 1.00 93.81 118 ALA A CA 1
ATOM 900 C C . ALA A 1 118 ? 2.197 -2.256 -15.679 1.00 93.81 118 ALA A C 1
ATOM 902 O O . ALA A 1 118 ? 1.303 -3.095 -15.542 1.00 93.81 118 ALA A O 1
ATOM 903 N N . LEU A 1 119 ? 1.974 -0.952 -15.474 1.00 96.38 119 LEU A N 1
ATOM 904 C CA . LEU A 1 119 ? 0.647 -0.420 -15.185 1.00 96.38 119 LEU A CA 1
ATOM 905 C C . LEU A 1 119 ? -0.247 -0.485 -16.432 1.00 96.38 119 LEU A C 1
ATOM 907 O O . LEU A 1 119 ? 0.254 -0.351 -17.548 1.00 96.38 119 LEU A O 1
ATOM 911 N N . PRO A 1 120 ? -1.576 -0.646 -16.279 1.00 95.62 120 PRO A N 1
ATOM 912 C CA . PRO A 1 120 ? -2.478 -0.655 -17.420 1.00 95.62 120 PRO A CA 1
ATOM 913 C C . PRO A 1 120 ? -2.389 0.639 -18.236 1.00 95.62 120 PRO A C 1
ATOM 915 O O . PRO A 1 120 ? -2.441 1.748 -17.696 1.00 95.62 120 PRO A O 1
ATOM 918 N N . GLN A 1 121 ? -2.304 0.473 -19.552 1.00 94.69 121 GLN A N 1
ATOM 919 C CA . GLN A 1 121 ? -2.201 1.547 -20.535 1.00 94.69 121 GLN A CA 1
ATOM 920 C C . GLN A 1 121 ? -3.434 1.551 -21.442 1.00 94.69 121 GLN A C 1
ATOM 922 O O . GLN A 1 121 ? -4.047 0.510 -21.691 1.00 94.69 121 GLN A O 1
ATOM 927 N N . ALA A 1 122 ? -3.808 2.726 -21.937 1.00 94.75 122 ALA A N 1
ATOM 928 C CA . ALA A 1 122 ? -4.803 2.852 -22.989 1.00 94.75 122 ALA A CA 1
ATOM 929 C C . ALA A 1 122 ? -4.137 2.571 -24.340 1.00 94.75 122 ALA A C 1
ATOM 931 O O . ALA A 1 122 ? -3.075 3.110 -24.635 1.00 94.75 122 ALA A O 1
ATOM 932 N N . MET A 1 123 ? -4.764 1.747 -25.175 1.00 96.44 123 MET A N 1
ATOM 933 C CA . MET A 1 123 ? -4.315 1.552 -26.555 1.00 96.44 123 MET A CA 1
ATOM 934 C C . MET A 1 123 ? -4.987 2.606 -27.436 1.00 96.44 123 MET A C 1
ATOM 936 O O . MET A 1 123 ? -6.216 2.663 -27.491 1.00 96.44 123 MET A O 1
ATOM 940 N N . THR A 1 124 ? -4.201 3.430 -28.122 1.00 95.62 124 THR A N 1
ATOM 941 C CA . THR A 1 124 ? -4.698 4.481 -29.025 1.00 95.62 124 THR A CA 1
ATOM 942 C C . THR A 1 124 ? -3.968 4.449 -30.367 1.00 95.62 124 THR A C 1
ATOM 944 O O . THR A 1 124 ? -3.080 3.624 -30.574 1.00 95.62 124 THR A O 1
ATOM 947 N N . PHE A 1 125 ? -4.354 5.321 -31.298 1.00 97.12 125 PHE A N 1
ATOM 948 C CA . PHE A 1 125 ? -3.700 5.466 -32.594 1.00 97.12 125 PHE A CA 1
ATOM 949 C C . PHE A 1 125 ? -2.980 6.805 -32.709 1.00 97.12 125 PHE A C 1
ATOM 951 O O . PHE A 1 125 ? -3.596 7.859 -32.583 1.00 97.12 125 PHE A O 1
ATOM 958 N N . GLU A 1 126 ? -1.708 6.757 -33.088 1.00 96.19 126 GLU A N 1
ATOM 959 C CA . GLU A 1 126 ? -0.936 7.927 -33.489 1.00 96.19 126 GLU A CA 1
ATOM 960 C C . GLU A 1 126 ? -0.312 7.661 -34.863 1.00 96.19 126 GLU A C 1
ATOM 962 O O . GLU A 1 126 ? 0.366 6.655 -35.079 1.00 96.19 126 GLU A O 1
ATOM 967 N N . ASN A 1 127 ? -0.587 8.535 -35.838 1.00 95.88 127 ASN A N 1
ATOM 968 C CA . ASN A 1 127 ? -0.069 8.424 -37.210 1.00 95.88 127 ASN A CA 1
ATOM 969 C C . ASN A 1 127 ? -0.296 7.041 -37.864 1.00 95.88 127 ASN A C 1
ATOM 971 O O . ASN A 1 127 ? 0.563 6.518 -38.575 1.00 95.88 127 ASN A O 1
ATOM 975 N N . GLY A 1 128 ? -1.459 6.429 -37.612 1.00 96.06 128 GLY A N 1
ATOM 976 C CA . GLY A 1 128 ? -1.831 5.120 -38.163 1.00 96.06 128 GLY A CA 1
ATOM 977 C C . GLY A 1 128 ? -1.168 3.918 -37.482 1.00 96.06 128 GLY A C 1
ATOM 978 O O . GLY A 1 128 ? -1.286 2.801 -37.985 1.00 96.06 128 GLY A O 1
ATOM 979 N N . ARG A 1 129 ? -0.484 4.114 -36.349 1.00 95.94 129 ARG A N 1
ATOM 980 C CA . ARG A 1 129 ? 0.103 3.044 -35.531 1.00 95.94 129 ARG A CA 1
ATOM 981 C C . ARG A 1 129 ? -0.598 2.963 -34.184 1.00 95.94 129 ARG A C 1
ATOM 983 O O . ARG A 1 129 ? -0.950 3.996 -33.625 1.00 95.94 129 ARG A O 1
ATOM 990 N N . VAL A 1 130 ? -0.779 1.745 -33.673 1.00 95.75 130 VAL A N 1
ATOM 991 C CA . VAL A 1 130 ? -1.241 1.545 -32.295 1.00 95.75 130 VAL A CA 1
ATOM 992 C C . VAL A 1 130 ? -0.093 1.891 -31.353 1.00 95.75 130 VAL A C 1
ATOM 994 O O . VAL A 1 130 ? 1.001 1.345 -31.500 1.00 95.75 130 VAL A O 1
ATOM 997 N N . ILE A 1 131 ? -0.351 2.783 -30.405 1.00 94.75 131 ILE A N 1
ATOM 998 C CA . ILE A 1 131 ? 0.562 3.132 -29.317 1.00 94.75 131 ILE A CA 1
ATOM 999 C C . ILE A 1 131 ? -0.122 2.874 -27.973 1.00 94.75 131 ILE A C 1
ATOM 1001 O O . ILE A 1 131 ? -1.353 2.867 -27.884 1.00 94.75 131 ILE A O 1
ATOM 1005 N N . ALA A 1 132 ? 0.681 2.655 -26.935 1.00 92.12 132 ALA A N 1
ATOM 1006 C CA . ALA A 1 13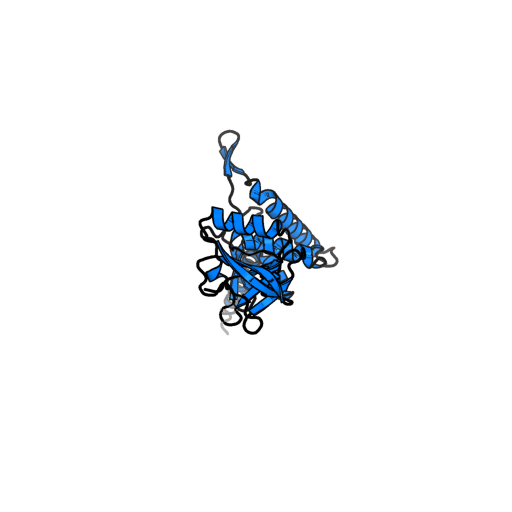2 ? 0.201 2.521 -25.569 1.00 92.12 132 ALA A CA 1
ATOM 1007 C C . ALA A 1 132 ? 0.445 3.831 -24.810 1.00 92.12 132 ALA A C 1
ATOM 1009 O O . ALA A 1 132 ? 1.579 4.298 -24.717 1.00 92.12 132 ALA A O 1
ATOM 1010 N N . GLU A 1 133 ? -0.617 4.424 -24.275 1.00 91.56 133 GLU A N 1
ATOM 1011 C CA . GLU A 1 133 ? -0.577 5.671 -23.515 1.00 91.56 133 GLU A CA 1
ATOM 1012 C C . GLU A 1 133 ? -0.852 5.421 -22.024 1.00 91.56 133 GLU A C 1
ATOM 1014 O O . GLU A 1 133 ? -1.748 4.640 -21.677 1.00 91.56 133 GLU A O 1
ATOM 1019 N N . PRO A 1 134 ? -0.131 6.092 -21.107 1.00 90.00 134 PRO A N 1
ATOM 1020 C CA . PRO A 1 134 ? -0.421 6.012 -19.680 1.00 90.00 134 PRO A CA 1
ATOM 1021 C C . PRO A 1 134 ? -1.849 6.474 -19.360 1.00 90.00 134 PRO A C 1
ATOM 1023 O O . PRO A 1 134 ? -2.270 7.563 -19.750 1.00 90.00 134 PRO A O 1
ATOM 1026 N N . ILE A 1 135 ? -2.598 5.678 -18.593 1.00 94.81 135 ILE A N 1
ATOM 1027 C CA . ILE A 1 135 ? -3.920 6.096 -18.108 1.00 94.81 135 ILE A CA 1
ATOM 1028 C C . ILE A 1 135 ? -3.724 7.157 -17.008 1.00 94.81 135 ILE A C 1
ATOM 1030 O O . ILE A 1 135 ? -2.964 6.902 -16.069 1.00 94.81 135 ILE A O 1
ATOM 1034 N N . PRO A 1 136 ? -4.443 8.302 -17.032 1.00 93.44 136 PRO A N 1
ATOM 1035 C CA . PRO A 1 136 ? -4.207 9.419 -16.108 1.00 93.44 136 PRO A CA 1
ATOM 1036 C C . PRO A 1 136 ? -4.195 9.045 -14.623 1.00 93.44 136 PRO A C 1
ATOM 1038 O O . PRO A 1 136 ? -3.377 9.560 -13.867 1.00 93.44 136 PRO A O 1
ATOM 1041 N N . ARG A 1 137 ? -5.044 8.094 -14.207 1.00 93.31 137 ARG A N 1
ATOM 1042 C CA . ARG A 1 137 ? -5.116 7.634 -12.807 1.00 93.31 137 ARG A CA 1
ATOM 1043 C C . ARG A 1 137 ? -3.814 7.018 -12.281 1.00 93.31 137 ARG A C 1
ATOM 1045 O O . ARG A 1 137 ? -3.649 6.904 -11.076 1.00 93.31 137 ARG A O 1
ATOM 1052 N N . TYR A 1 138 ? -2.927 6.583 -13.173 1.00 95.56 138 TYR A N 1
ATOM 1053 C CA . TYR A 1 138 ? -1.648 5.956 -12.843 1.00 95.56 138 TYR A CA 1
ATOM 1054 C C . TYR A 1 138 ? -0.453 6.892 -13.020 1.00 95.56 138 TYR A C 1
ATOM 1056 O O . TYR A 1 138 ? 0.649 6.551 -12.598 1.00 95.56 138 TYR A O 1
ATOM 1064 N N . ALA A 1 139 ? -0.653 8.059 -13.637 1.00 92.00 139 ALA A N 1
ATOM 1065 C CA . ALA A 1 139 ? 0.435 8.948 -14.023 1.00 92.00 139 ALA A CA 1
ATOM 1066 C C . ALA A 1 139 ? 1.224 9.461 -12.809 1.00 92.00 139 ALA A C 1
ATOM 1068 O O . ALA A 1 139 ? 2.453 9.463 -12.834 1.00 92.00 139 ALA A O 1
ATOM 1069 N N . GLU A 1 140 ? 0.531 9.836 -11.731 1.00 94.12 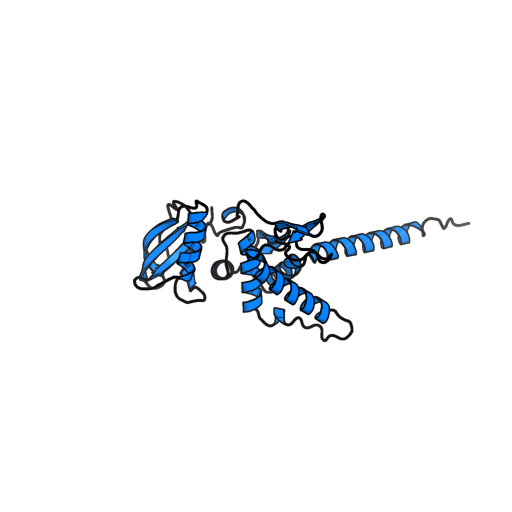140 GLU A N 1
ATOM 1070 C CA . GLU A 1 140 ? 1.173 10.338 -10.511 1.00 94.12 140 GLU A CA 1
ATOM 1071 C C . GLU A 1 140 ? 2.044 9.269 -9.839 1.00 94.12 140 GLU A C 1
ATOM 1073 O O . GLU A 1 140 ? 3.227 9.501 -9.585 1.00 94.12 140 GLU A O 1
ATOM 1078 N N . LEU A 1 141 ? 1.489 8.074 -9.610 1.00 96.00 141 LEU A N 1
ATOM 1079 C CA . LEU A 1 141 ? 2.229 6.955 -9.028 1.00 96.00 141 LEU A CA 1
ATOM 1080 C C . LEU A 1 141 ? 3.422 6.558 -9.909 1.00 96.00 141 LEU A C 1
ATOM 1082 O O . LEU A 1 141 ? 4.533 6.407 -9.406 1.00 96.00 141 LEU A O 1
ATOM 1086 N N . SER A 1 142 ? 3.215 6.455 -11.226 1.00 95.94 142 SER A N 1
ATOM 1087 C CA . SER A 1 142 ? 4.286 6.154 -12.180 1.00 95.94 142 SER A CA 1
ATOM 1088 C C . SER A 1 142 ? 5.404 7.195 -12.120 1.00 95.94 142 SER A C 1
ATOM 1090 O O . SER A 1 142 ? 6.572 6.825 -12.085 1.00 95.94 142 SER A O 1
ATOM 1092 N N . SER A 1 143 ? 5.068 8.487 -12.064 1.00 94.75 143 SER A N 1
ATOM 1093 C CA . SER A 1 143 ? 6.058 9.565 -11.990 1.00 94.75 143 SER A CA 1
ATOM 1094 C C . SER A 1 143 ? 6.867 9.524 -10.693 1.00 94.75 143 SER A C 1
ATOM 1096 O O . SER A 1 143 ? 8.075 9.754 -10.721 1.00 94.75 143 SER A O 1
ATOM 1098 N N . ARG A 1 144 ? 6.230 9.203 -9.560 1.00 96.06 144 ARG A N 1
ATOM 1099 C CA . ARG A 1 144 ? 6.924 9.056 -8.272 1.00 96.06 144 ARG A CA 1
ATOM 1100 C C . ARG A 1 144 ? 7.875 7.861 -8.268 1.00 96.06 144 ARG A C 1
ATOM 1102 O O . ARG A 1 144 ? 8.984 7.984 -7.753 1.00 96.06 144 ARG A O 1
ATOM 1109 N N . VAL A 1 145 ? 7.476 6.736 -8.864 1.00 96.69 145 VAL A N 1
ATOM 1110 C CA . VAL A 1 145 ? 8.357 5.564 -9.004 1.00 96.69 145 VAL A CA 1
ATOM 1111 C C . VAL A 1 145 ? 9.505 5.829 -9.977 1.00 96.69 145 VAL A C 1
ATOM 1113 O O . VAL A 1 145 ? 10.625 5.417 -9.687 1.00 96.69 145 VAL A O 1
ATOM 1116 N N . GLU A 1 146 ? 9.274 6.548 -11.079 1.00 95.56 146 GLU A N 1
ATOM 1117 C CA . GLU A 1 146 ? 10.350 6.934 -12.005 1.00 95.56 146 GLU A CA 1
ATOM 1118 C C . GLU A 1 146 ? 11.384 7.817 -11.303 1.00 95.56 146 GLU A C 1
ATOM 1120 O O . GLU A 1 146 ? 12.576 7.541 -11.365 1.00 95.56 146 GLU A O 1
ATOM 1125 N N . LYS A 1 147 ? 10.930 8.808 -10.527 1.00 95.25 147 LYS A N 1
ATOM 1126 C CA . LYS A 1 147 ? 11.825 9.639 -9.715 1.00 95.25 147 LYS A CA 1
ATOM 1127 C C . LYS A 1 147 ? 12.650 8.796 -8.737 1.00 95.25 147 LYS A C 1
ATOM 1129 O O . LYS A 1 147 ? 13.852 9.011 -8.607 1.00 95.25 147 LYS A O 1
ATOM 1134 N N . PHE A 1 148 ? 12.022 7.834 -8.059 1.00 95.19 148 PHE A N 1
ATOM 1135 C CA . PHE A 1 148 ? 12.746 6.908 -7.188 1.00 95.19 148 PHE A CA 1
ATOM 1136 C C . PHE A 1 148 ? 13.792 6.091 -7.967 1.00 95.19 148 PHE A C 1
ATOM 1138 O O . PHE A 1 148 ? 14.912 5.922 -7.488 1.00 95.19 148 PHE A O 1
ATOM 1145 N N . PHE A 1 149 ? 13.457 5.607 -9.166 1.00 95.06 149 PHE A N 1
ATOM 1146 C CA . PHE A 1 149 ? 14.402 4.899 -10.028 1.00 95.06 149 PHE A CA 1
ATOM 1147 C C . PHE A 1 149 ? 15.596 5.780 -10.416 1.00 95.06 149 PHE A C 1
ATOM 1149 O O . PHE A 1 149 ? 16.735 5.332 -10.294 1.00 95.06 149 PHE A O 1
ATOM 1156 N N . ASP A 1 150 ? 15.361 7.029 -10.816 1.00 93.69 150 ASP A N 1
ATOM 1157 C CA .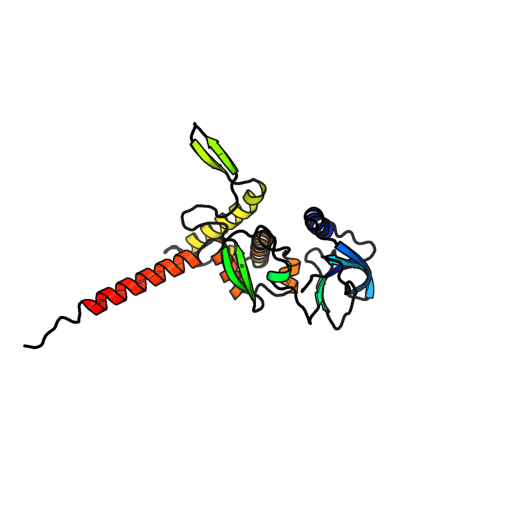 ASP A 1 150 ? 16.424 7.974 -11.172 1.00 93.69 150 ASP A CA 1
ATOM 1158 C C . ASP A 1 150 ? 17.371 8.229 -9.992 1.00 93.69 150 ASP A C 1
ATOM 1160 O O . ASP A 1 150 ? 18.593 8.174 -10.144 1.00 93.69 150 ASP A O 1
ATOM 1164 N N . GLU A 1 151 ? 16.822 8.441 -8.792 1.00 93.12 151 GLU A N 1
ATOM 1165 C CA . GLU A 1 151 ? 17.610 8.573 -7.562 1.00 93.12 151 GLU A CA 1
ATOM 1166 C C . GLU A 1 151 ? 18.399 7.296 -7.252 1.00 93.12 151 GLU A C 1
ATOM 1168 O O . GLU A 1 151 ? 19.567 7.362 -6.865 1.00 93.12 151 GLU A O 1
ATOM 1173 N N . PHE A 1 152 ? 17.782 6.128 -7.442 1.00 92.12 152 PHE A N 1
ATOM 1174 C CA . PHE A 1 152 ? 18.434 4.839 -7.254 1.00 92.12 152 PHE A CA 1
ATOM 1175 C C . PHE A 1 152 ? 19.614 4.660 -8.216 1.00 92.12 152 PHE A C 1
ATOM 1177 O O . PHE A 1 152 ? 20.702 4.291 -7.776 1.00 92.12 152 PHE A O 1
ATOM 1184 N N . VAL A 1 153 ? 19.434 4.953 -9.506 1.00 91.50 153 VAL A N 1
ATOM 1185 C CA . VAL A 1 153 ? 20.501 4.879 -10.515 1.00 91.50 153 VAL A CA 1
ATOM 1186 C C . VAL A 1 153 ? 21.611 5.877 -10.202 1.00 91.50 153 VAL A C 1
ATOM 1188 O O . VAL A 1 153 ? 22.784 5.502 -10.221 1.00 91.50 153 VAL A O 1
ATOM 1191 N N . ALA A 1 154 ? 21.262 7.120 -9.861 1.00 89.94 154 ALA A N 1
ATOM 1192 C CA . ALA A 1 154 ? 22.232 8.147 -9.494 1.00 89.94 154 ALA A CA 1
ATOM 1193 C C . ALA A 1 154 ? 23.095 7.706 -8.303 1.00 89.94 154 ALA A C 1
ATOM 1195 O O . ALA A 1 154 ? 24.319 7.808 -8.377 1.00 89.94 154 ALA A O 1
ATOM 1196 N N . ALA A 1 155 ? 22.486 7.131 -7.263 1.00 88.81 155 ALA A N 1
ATOM 1197 C CA . ALA A 1 155 ? 23.177 6.613 -6.081 1.00 88.81 155 ALA A CA 1
ATOM 1198 C C . ALA A 1 155 ? 24.024 5.351 -6.336 1.00 88.81 155 ALA A C 1
ATOM 1200 O O . ALA A 1 155 ? 24.778 4.935 -5.464 1.00 88.81 155 ALA A O 1
ATOM 1201 N N . HIS A 1 156 ? 23.896 4.705 -7.497 1.00 86.44 156 HIS A N 1
ATOM 1202 C CA . HIS A 1 156 ? 24.746 3.573 -7.892 1.00 86.44 156 HIS A CA 1
ATOM 1203 C C . HIS A 1 156 ? 25.741 3.954 -8.995 1.00 86.44 156 HIS A C 1
ATOM 1205 O O . HIS A 1 156 ? 26.426 3.085 -9.539 1.00 86.44 156 HIS A O 1
ATOM 1211 N N . SER A 1 157 ? 25.845 5.244 -9.329 1.00 86.12 157 SER A N 1
ATOM 1212 C CA . SER A 1 157 ? 26.863 5.732 -10.254 1.00 86.12 157 SER A CA 1
ATOM 1213 C C . SER A 1 157 ? 28.247 5.762 -9.580 1.00 86.12 157 SER A C 1
ATOM 1215 O O . SER A 1 157 ? 28.326 5.974 -8.364 1.00 86.12 157 SER A O 1
ATOM 1217 N N . PRO A 1 158 ? 29.348 5.571 -10.338 1.00 81.25 158 PRO A N 1
ATOM 1218 C CA . PRO A 1 158 ? 30.711 5.538 -9.789 1.00 81.25 158 PRO A CA 1
ATOM 1219 C C . PRO A 1 158 ? 31.112 6.790 -8.999 1.00 81.25 158 PRO A C 1
ATOM 1221 O O . PRO A 1 158 ? 31.956 6.702 -8.112 1.00 81.25 158 PRO A O 1
ATOM 1224 N N . ASP A 1 159 ? 30.501 7.932 -9.323 1.00 81.62 159 ASP A N 1
ATOM 1225 C CA . ASP A 1 159 ? 30.822 9.244 -8.756 1.00 81.62 159 ASP A CA 1
ATOM 1226 C C . ASP A 1 159 ? 29.902 9.643 -7.586 1.00 81.62 159 ASP A C 1
ATOM 1228 O O . ASP A 1 159 ? 29.994 10.760 -7.076 1.00 81.62 159 ASP A O 1
ATOM 1232 N N . SER A 1 160 ? 28.992 8.758 -7.167 1.00 81.81 160 SER A N 1
ATOM 1233 C CA . SER A 1 160 ? 28.026 9.041 -6.101 1.00 81.81 160 SER A CA 1
ATOM 1234 C C . SER A 1 160 ? 28.518 8.640 -4.710 1.00 81.81 160 SER A C 1
ATOM 1236 O O . SER A 1 160 ? 29.371 7.769 -4.542 1.00 81.81 160 SER A O 1
ATOM 1238 N N . ASP A 1 161 ? 27.929 9.258 -3.687 1.00 76.81 161 ASP A N 1
ATOM 1239 C CA . ASP A 1 161 ? 28.132 8.922 -2.275 1.00 76.81 161 ASP A CA 1
ATOM 1240 C C . ASP A 1 161 ? 27.297 7.711 -1.807 1.00 76.81 161 ASP A C 1
ATOM 1242 O O . ASP A 1 161 ? 27.350 7.335 -0.634 1.00 76.81 161 ASP A O 1
ATOM 1246 N N . GLY A 1 162 ? 26.543 7.078 -2.712 1.00 75.50 162 GLY A N 1
ATOM 1247 C CA . GLY A 1 162 ? 25.737 5.895 -2.417 1.00 75.50 162 GLY A CA 1
ATOM 1248 C C . GLY A 1 162 ? 24.382 6.173 -1.763 1.00 75.50 162 GLY A C 1
ATOM 1249 O O . GLY A 1 162 ? 23.708 5.220 -1.358 1.00 75.50 162 GLY A O 1
ATOM 1250 N N . VAL A 1 163 ? 23.967 7.437 -1.610 1.00 71.12 163 VAL A N 1
ATOM 1251 C CA . VAL A 1 163 ? 22.745 7.784 -0.868 1.00 71.12 163 VAL A CA 1
ATOM 1252 C C . VAL A 1 163 ? 21.554 7.969 -1.808 1.00 71.12 163 VAL A C 1
ATOM 1254 O O . VAL A 1 163 ? 21.523 8.870 -2.640 1.00 71.12 163 VAL A O 1
ATOM 1257 N N . VAL A 1 164 ? 20.515 7.151 -1.624 1.00 70.44 164 VAL A N 1
ATOM 1258 C CA . VAL A 1 164 ? 19.215 7.349 -2.281 1.00 70.44 164 VAL A CA 1
ATOM 1259 C C . VAL A 1 164 ? 18.362 8.279 -1.420 1.00 70.44 164 VAL A C 1
ATOM 1261 O O . VAL A 1 164 ? 17.999 7.917 -0.300 1.00 70.44 164 VAL A O 1
ATOM 1264 N N . GLY A 1 165 ? 18.016 9.458 -1.943 1.00 69.88 165 GLY A N 1
ATOM 1265 C CA . GLY A 1 165 ? 17.249 10.481 -1.219 1.00 69.88 165 GLY A CA 1
ATOM 1266 C C . GLY A 1 165 ? 15.918 9.964 -0.670 1.00 69.88 165 GLY A C 1
ATOM 1267 O O . GLY A 1 165 ? 15.602 10.197 0.495 1.00 69.88 165 GLY A O 1
ATOM 1268 N N . THR A 1 166 ? 15.188 9.171 -1.457 1.00 69.88 166 THR A N 1
ATOM 1269 C CA . THR A 1 166 ? 13.922 8.551 -1.033 1.00 69.88 166 THR A CA 1
ATOM 1270 C C . THR A 1 166 ? 14.076 7.682 0.226 1.00 69.88 166 THR A C 1
ATOM 1272 O O . THR A 1 166 ? 13.186 7.677 1.070 1.00 69.88 166 THR A O 1
ATOM 1275 N N . TRP A 1 167 ? 15.214 7.002 0.437 1.00 79.12 167 TRP A N 1
ATOM 1276 C CA . TRP A 1 167 ? 15.430 6.204 1.659 1.00 79.12 167 TRP A CA 1
ATOM 1277 C C . TRP A 1 167 ? 15.568 7.059 2.925 1.00 79.12 167 TRP A C 1
ATOM 1279 O O . TRP A 1 167 ? 15.383 6.548 4.029 1.00 79.12 167 TRP A O 1
ATOM 1289 N N . ALA A 1 168 ? 15.889 8.347 2.780 1.00 80.75 168 ALA A N 1
ATOM 1290 C CA . ALA A 1 168 ? 15.982 9.289 3.890 1.00 80.75 168 ALA A CA 1
ATOM 1291 C C . ALA A 1 168 ? 14.615 9.861 4.317 1.00 80.75 168 ALA A C 1
ATOM 1293 O O . ALA A 1 168 ? 14.544 10.521 5.353 1.00 80.75 168 ALA A O 1
ATOM 1294 N N . ASP A 1 169 ? 13.540 9.580 3.569 1.00 91.25 169 ASP A N 1
ATOM 1295 C CA . ASP A 1 169 ? 12.157 9.926 3.912 1.00 91.25 169 ASP A CA 1
ATOM 1296 C C . ASP A 1 169 ? 11.313 8.653 4.141 1.00 91.25 169 ASP A C 1
ATOM 1298 O O . ASP A 1 169 ? 10.688 8.123 3.212 1.00 91.25 169 ASP A O 1
ATOM 1302 N N . PRO A 1 170 ? 11.277 8.130 5.384 1.00 90.81 170 PRO A N 1
ATOM 1303 C CA . PRO A 1 170 ? 10.496 6.940 5.708 1.00 90.81 170 PRO A CA 1
ATOM 1304 C C . PRO A 1 170 ? 8.994 7.110 5.473 1.00 90.81 170 PRO A C 1
ATOM 1306 O O . PRO A 1 170 ? 8.327 6.126 5.155 1.00 90.81 170 PRO A O 1
ATOM 1309 N N . MET A 1 171 ? 8.457 8.327 5.633 1.00 92.44 171 MET A N 1
ATOM 1310 C CA . MET A 1 171 ? 7.029 8.575 5.436 1.00 92.44 171 MET A CA 1
ATOM 1311 C C . MET A 1 171 ? 6.693 8.562 3.948 1.00 92.44 171 MET A C 1
ATOM 1313 O O . MET A 1 171 ? 5.839 7.781 3.537 1.00 92.44 171 MET A O 1
ATOM 1317 N N . GLY A 1 172 ? 7.426 9.321 3.129 1.00 94.00 172 GLY A N 1
ATOM 1318 C CA . GLY A 1 172 ? 7.235 9.321 1.678 1.00 94.00 172 GLY A CA 1
ATOM 1319 C C . GLY A 1 172 ? 7.445 7.937 1.054 1.00 94.00 172 GLY A C 1
ATOM 1320 O O . GLY A 1 172 ? 6.706 7.546 0.147 1.00 94.00 172 GLY A O 1
ATOM 1321 N N . SER A 1 173 ? 8.389 7.151 1.585 1.00 94.94 173 SER A N 1
ATOM 1322 C CA . SER A 1 173 ? 8.590 5.749 1.195 1.00 94.94 173 SER A CA 1
ATOM 1323 C C . SER A 1 173 ? 7.391 4.868 1.555 1.00 94.94 173 SER A C 1
ATOM 1325 O O . SER A 1 173 ? 6.941 4.071 0.732 1.00 94.94 173 SER A O 1
ATOM 1327 N N . LEU A 1 174 ? 6.852 5.006 2.771 1.00 95.94 174 LEU A N 1
ATOM 1328 C CA . LEU A 1 174 ? 5.685 4.244 3.210 1.00 95.94 174 LEU A CA 1
ATOM 1329 C C . LEU A 1 174 ? 4.430 4.613 2.408 1.00 95.94 174 LEU A C 1
ATOM 1331 O O . LEU A 1 174 ? 3.681 3.718 2.027 1.00 95.94 174 LEU A O 1
ATOM 1335 N N . GLU A 1 175 ? 4.217 5.896 2.122 1.00 95.94 175 GLU A N 1
ATOM 1336 C CA . GLU A 1 175 ? 3.123 6.376 1.272 1.00 95.94 175 GLU A CA 1
ATOM 1337 C C . GLU A 1 175 ? 3.242 5.827 -0.150 1.00 95.94 175 GLU A C 1
ATOM 1339 O O . GLU A 1 175 ? 2.271 5.306 -0.687 1.00 95.94 175 GLU A O 1
ATOM 1344 N N . LEU A 1 176 ? 4.440 5.861 -0.743 1.00 97.25 176 LEU A N 1
ATOM 1345 C CA . LEU A 1 176 ? 4.667 5.308 -2.079 1.00 97.25 176 LEU A CA 1
ATOM 1346 C C . LEU A 1 176 ? 4.386 3.799 -2.129 1.00 97.25 176 LEU A C 1
ATOM 1348 O O . LEU A 1 176 ? 3.740 3.321 -3.062 1.00 97.25 176 LEU A O 1
ATOM 1352 N N . ILE A 1 177 ? 4.825 3.052 -1.109 1.00 98.19 177 ILE A N 1
ATOM 1353 C CA . ILE A 1 177 ? 4.508 1.624 -0.971 1.00 98.19 177 ILE A CA 1
ATOM 1354 C C . ILE A 1 177 ? 3.001 1.431 -0.803 1.00 98.19 177 ILE A C 1
ATOM 1356 O O . ILE A 1 177 ? 2.439 0.549 -1.442 1.00 98.19 177 ILE A O 1
ATOM 1360 N N . ALA A 1 178 ? 2.333 2.235 0.024 1.00 97.56 178 ALA A N 1
ATOM 1361 C CA . ALA A 1 178 ? 0.890 2.149 0.223 1.00 97.56 178 ALA A CA 1
ATOM 1362 C C . ALA A 1 178 ? 0.123 2.365 -1.086 1.00 97.56 178 ALA A C 1
ATOM 1364 O O . ALA A 1 178 ? -0.757 1.567 -1.407 1.00 97.56 178 ALA A O 1
ATOM 1365 N N . ASP A 1 179 ? 0.495 3.380 -1.864 1.00 96.94 179 ASP A N 1
ATOM 1366 C CA . ASP A 1 179 ? -0.131 3.687 -3.149 1.00 96.94 179 ASP A CA 1
ATOM 1367 C C . ASP A 1 179 ? 0.080 2.556 -4.157 1.00 96.94 179 ASP A C 1
ATOM 1369 O O . ASP A 1 179 ? -0.877 2.111 -4.793 1.00 96.94 179 ASP A O 1
ATOM 1373 N N . ALA A 1 180 ? 1.299 2.018 -4.247 1.00 98.06 180 ALA A N 1
ATOM 1374 C CA . ALA A 1 180 ? 1.590 0.854 -5.078 1.00 98.06 180 ALA A CA 1
ATOM 1375 C C . ALA A 1 180 ? 0.783 -0.373 -4.640 1.00 98.06 180 ALA A C 1
ATOM 1377 O O . ALA A 1 180 ? 0.095 -0.997 -5.444 1.00 98.06 180 ALA A O 1
ATOM 1378 N N . MET A 1 181 ? 0.800 -0.701 -3.350 1.00 98.19 181 MET A N 1
ATOM 1379 C CA . MET A 1 181 ? 0.064 -1.835 -2.791 1.00 98.19 181 MET A CA 1
ATOM 1380 C C . MET A 1 181 ? -1.448 -1.694 -2.982 1.00 98.19 181 MET A C 1
ATOM 1382 O O . MET A 1 181 ? -2.130 -2.697 -3.198 1.00 98.19 181 MET A O 1
ATOM 1386 N N . SER A 1 182 ? -1.974 -0.467 -2.976 1.00 96.44 182 SER A N 1
ATOM 1387 C CA . SER A 1 182 ? -3.396 -0.192 -3.193 1.00 96.44 182 SER A CA 1
ATOM 1388 C C . SER A 1 182 ? -3.899 -0.634 -4.572 1.00 96.44 182 SER A C 1
ATOM 1390 O O . SER A 1 182 ? -5.104 -0.833 -4.741 1.00 96.44 182 SER A O 1
ATOM 1392 N N . LEU A 1 183 ? -2.998 -0.840 -5.542 1.00 96.31 183 LEU A N 1
ATOM 1393 C CA . LEU A 1 183 ? -3.325 -1.394 -6.856 1.00 96.31 183 LEU A CA 1
ATOM 1394 C C . LEU A 1 183 ? -3.760 -2.861 -6.783 1.00 96.31 183 LEU A C 1
ATOM 1396 O O . LEU A 1 183 ? -4.639 -3.273 -7.534 1.00 96.31 183 LEU A O 1
ATOM 1400 N N . ASN A 1 184 ? -3.167 -3.630 -5.867 1.00 97.88 184 ASN A N 1
ATOM 1401 C CA . ASN A 1 184 ? -3.402 -5.068 -5.721 1.00 97.88 184 ASN A CA 1
ATOM 1402 C C . ASN A 1 184 ? -4.263 -5.414 -4.506 1.00 97.88 184 ASN A C 1
ATOM 1404 O O . ASN A 1 184 ? -4.826 -6.505 -4.458 1.00 97.88 184 ASN A O 1
ATOM 1408 N N . TYR A 1 185 ? -4.384 -4.506 -3.537 1.00 96.56 185 TYR A N 1
ATOM 1409 C CA . TYR A 1 185 ? -5.024 -4.766 -2.251 1.00 96.56 185 TYR A CA 1
ATOM 1410 C C . TYR A 1 185 ? -5.928 -3.607 -1.816 1.00 96.56 185 TYR A C 1
ATOM 1412 O O . TYR A 1 185 ? -5.691 -2.443 -2.142 1.00 96.56 185 TYR A O 1
ATOM 1420 N N . TYR A 1 186 ? -6.946 -3.899 -1.009 1.00 94.75 186 TYR A N 1
ATOM 1421 C CA . TYR A 1 186 ? -7.725 -2.900 -0.272 1.00 94.75 186 TYR A CA 1
ATOM 1422 C C . TYR A 1 186 ? -6.951 -2.421 0.966 1.00 94.75 186 TYR A C 1
ATOM 1424 O O . TYR A 1 186 ? -7.450 -2.498 2.090 1.00 94.75 186 TYR A O 1
ATOM 1432 N N . ILE A 1 187 ? -5.722 -1.936 0.762 1.00 95.06 187 ILE A N 1
ATOM 1433 C CA . ILE A 1 187 ? -4.799 -1.471 1.805 1.00 95.06 187 ILE A CA 1
ATOM 1434 C C . ILE A 1 187 ? -4.333 -0.027 1.538 1.00 95.06 187 ILE A C 1
ATOM 1436 O O . ILE A 1 187 ? -4.369 0.440 0.404 1.00 95.06 187 ILE A O 1
ATOM 1440 N N . GLY A 1 188 ? -3.923 0.681 2.590 1.00 95.56 188 GLY A N 1
ATOM 1441 C CA . GLY A 1 188 ? -3.326 2.014 2.525 1.00 95.56 188 GLY A CA 1
ATOM 1442 C C . GLY A 1 188 ? -2.346 2.222 3.681 1.00 95.56 188 GLY A C 1
ATOM 1443 O O . GLY A 1 188 ? -1.998 1.271 4.385 1.00 95.56 188 GLY A O 1
ATOM 1444 N N . VAL A 1 189 ? -1.894 3.464 3.881 1.00 96.25 189 VAL A N 1
ATOM 1445 C CA . VAL A 1 189 ? -0.818 3.784 4.839 1.00 96.25 189 VAL A CA 1
ATOM 1446 C C . VAL A 1 189 ? -1.151 3.356 6.272 1.00 96.25 189 VAL A C 1
ATOM 1448 O O . VAL A 1 189 ? -0.330 2.729 6.937 1.00 96.25 189 VAL A O 1
ATOM 1451 N N . ASN A 1 190 ? -2.379 3.618 6.731 1.00 96.31 190 ASN A N 1
ATOM 1452 C CA . ASN A 1 190 ? -2.797 3.311 8.100 1.00 96.31 190 ASN A CA 1
ATOM 1453 C C . ASN A 1 190 ? -2.886 1.801 8.344 1.00 96.31 190 ASN A C 1
ATOM 1455 O O . ASN A 1 190 ? -2.514 1.324 9.412 1.00 96.31 190 ASN A O 1
ATOM 1459 N N . GLU A 1 191 ? -3.356 1.045 7.353 1.00 97.50 191 GLU A N 1
ATOM 1460 C CA . GLU A 1 191 ? -3.458 -0.410 7.432 1.00 97.50 191 GLU A CA 1
ATOM 1461 C C . GLU A 1 191 ? -2.082 -1.085 7.416 1.00 97.50 191 GLU A C 1
ATOM 1463 O O . GLU A 1 191 ? -1.828 -1.992 8.206 1.00 97.50 191 GLU A O 1
ATOM 1468 N N . LEU A 1 192 ? -1.166 -0.618 6.560 1.00 97.31 192 LEU A N 1
ATOM 1469 C CA . LEU A 1 192 ? 0.217 -1.101 6.558 1.00 97.31 192 LEU A CA 1
ATOM 1470 C C . LEU A 1 192 ? 0.912 -0.810 7.891 1.00 97.31 192 LEU A C 1
ATOM 1472 O O . LEU A 1 192 ? 1.645 -1.659 8.405 1.00 97.31 192 LEU A O 1
ATOM 1476 N N . ALA A 1 193 ? 0.666 0.373 8.456 1.00 97.00 193 ALA A N 1
ATOM 1477 C CA . ALA A 1 193 ? 1.249 0.793 9.720 1.00 97.00 193 ALA A CA 1
ATOM 1478 C C . ALA A 1 193 ? 0.671 0.022 10.922 1.00 97.00 193 ALA A C 1
ATOM 1480 O O . ALA A 1 193 ? 1.455 -0.452 11.744 1.00 97.00 193 ALA A O 1
ATOM 1481 N N . VAL A 1 194 ? -0.653 -0.196 11.007 1.00 97.50 194 VAL A N 1
ATOM 1482 C CA . VAL A 1 194 ? -1.242 -0.980 12.115 1.00 97.50 194 VAL A CA 1
ATOM 1483 C C . VAL A 1 194 ? -0.799 -2.444 12.064 1.00 97.50 194 VAL A C 1
ATOM 1485 O O . VAL A 1 194 ? -0.487 -3.012 13.106 1.00 97.50 194 VAL A O 1
ATOM 1488 N N . LEU A 1 195 ? -0.670 -3.032 10.865 1.00 97.69 195 LEU A N 1
ATOM 1489 C CA . LEU A 1 195 ? -0.111 -4.378 10.680 1.00 97.69 195 LEU A CA 1
ATOM 1490 C C . LEU A 1 195 ? 1.394 -4.452 10.956 1.00 97.69 195 LEU A C 1
ATOM 1492 O O . LEU A 1 195 ? 1.948 -5.549 11.032 1.00 97.69 195 LEU A O 1
ATOM 1496 N N . ARG A 1 196 ? 2.080 -3.302 11.029 1.00 97.12 196 ARG A N 1
ATOM 1497 C CA . ARG A 1 196 ? 3.548 -3.211 11.034 1.00 97.12 196 ARG A CA 1
ATOM 1498 C C . ARG A 1 196 ? 4.166 -4.019 9.884 1.00 97.12 196 ARG A C 1
ATOM 1500 O O . ARG A 1 196 ? 5.214 -4.643 10.038 1.00 97.12 196 ARG A O 1
ATOM 1507 N N . ALA A 1 197 ? 3.489 -4.031 8.734 1.00 97.00 197 ALA A N 1
ATOM 1508 C CA . ALA A 1 197 ? 3.850 -4.866 7.589 1.00 97.00 197 ALA A CA 1
ATOM 1509 C C . ALA A 1 197 ? 5.180 -4.426 6.956 1.00 97.00 197 ALA A C 1
ATOM 1511 O O . ALA A 1 197 ? 5.975 -5.251 6.493 1.00 97.00 197 ALA A O 1
ATOM 1512 N N . VAL A 1 198 ? 5.435 -3.116 6.973 1.00 97.25 198 VAL A N 1
ATOM 1513 C CA . VAL A 1 198 ? 6.625 -2.497 6.393 1.00 97.25 198 VAL A CA 1
ATOM 1514 C C . VAL A 1 198 ? 7.671 -2.263 7.484 1.00 97.25 198 VAL A C 1
ATOM 1516 O O . VAL A 1 198 ? 7.494 -1.451 8.387 1.00 97.25 198 VAL A O 1
ATOM 1519 N N . THR A 1 199 ? 8.783 -2.982 7.377 1.00 96.62 199 THR A N 1
ATOM 1520 C CA . THR A 1 199 ? 10.006 -2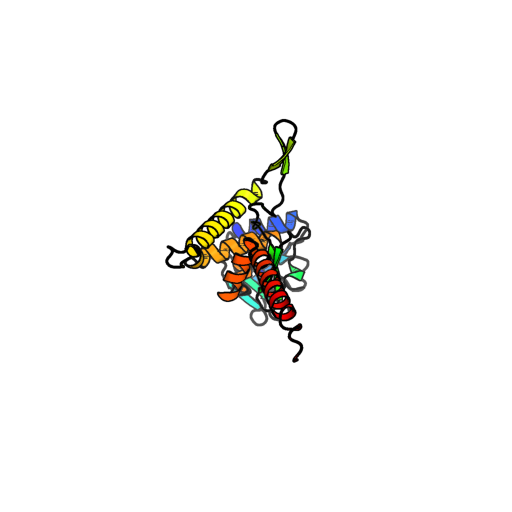.809 8.174 1.00 96.62 199 THR A CA 1
ATOM 1521 C C . THR A 1 199 ? 11.067 -2.127 7.314 1.00 96.62 199 THR A C 1
ATOM 1523 O O . THR A 1 199 ? 10.906 -2.049 6.102 1.00 96.62 199 THR A O 1
ATOM 1526 N N . THR A 1 200 ? 12.200 -1.697 7.874 1.00 94.88 200 THR A N 1
ATOM 1527 C CA . THR A 1 200 ? 13.308 -1.152 7.061 1.00 94.88 200 THR A CA 1
ATOM 1528 C C . THR A 1 200 ? 13.766 -2.123 5.967 1.00 94.88 200 THR A C 1
ATOM 1530 O O . THR A 1 200 ? 14.085 -1.708 4.854 1.00 94.88 200 THR A O 1
ATOM 1533 N N . HIS A 1 201 ? 13.772 -3.427 6.263 1.00 95.19 201 HIS A N 1
ATOM 1534 C CA . HIS A 1 201 ? 14.157 -4.448 5.296 1.00 95.19 201 HIS A CA 1
ATOM 1535 C C . HIS A 1 201 ? 13.103 -4.609 4.194 1.00 95.19 201 HIS A C 1
ATOM 1537 O O . HIS A 1 201 ? 13.423 -4.435 3.018 1.00 95.19 201 HIS A O 1
ATOM 1543 N N . SER A 1 202 ? 11.845 -4.862 4.568 1.00 97.38 202 SER A N 1
ATOM 1544 C CA . SER A 1 202 ? 10.773 -5.063 3.588 1.00 97.38 202 SER A CA 1
ATOM 1545 C C . SER A 1 202 ? 10.408 -3.788 2.822 1.00 97.38 202 SER A C 1
ATOM 1547 O O . SER A 1 202 ? 9.989 -3.881 1.675 1.00 97.38 202 SER A O 1
ATOM 1549 N N . MET A 1 203 ? 10.648 -2.601 3.389 1.00 97.06 203 MET A N 1
ATOM 1550 C CA . MET A 1 203 ? 10.556 -1.317 2.684 1.00 97.06 203 MET A CA 1
ATOM 1551 C C . MET A 1 203 ? 11.502 -1.290 1.487 1.00 97.06 203 MET A C 1
ATOM 1553 O O . MET A 1 203 ? 11.069 -1.024 0.368 1.00 97.06 203 MET A 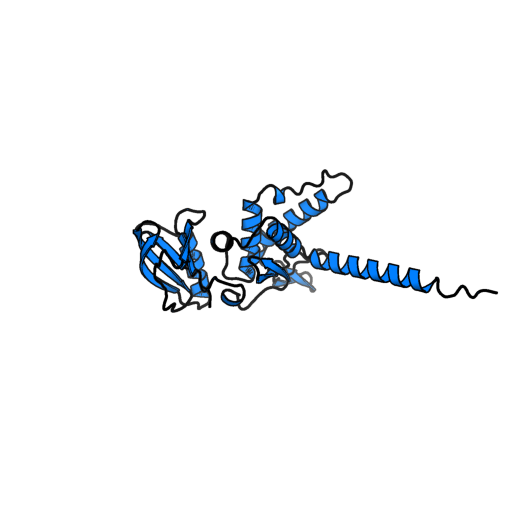O 1
ATOM 1557 N N . LYS A 1 204 ? 12.780 -1.633 1.702 1.00 95.62 204 LYS A N 1
ATOM 1558 C CA . LYS A 1 204 ? 13.756 -1.723 0.615 1.00 95.62 204 LYS A CA 1
ATOM 1559 C C . LYS A 1 204 ? 13.309 -2.748 -0.421 1.00 95.62 204 LYS A C 1
ATOM 1561 O O . LYS A 1 204 ? 13.281 -2.427 -1.600 1.00 95.62 204 LYS A O 1
ATOM 1566 N N . GLU A 1 205 ? 12.938 -3.958 -0.010 1.00 97.75 205 GLU A N 1
ATOM 1567 C CA . GLU A 1 205 ? 12.512 -4.998 -0.955 1.00 97.75 205 GLU A CA 1
ATOM 1568 C C . GLU A 1 205 ? 11.277 -4.598 -1.771 1.00 97.75 205 GLU A C 1
ATOM 1570 O O . GLU A 1 205 ? 11.273 -4.785 -2.987 1.00 97.75 205 GLU A O 1
ATOM 1575 N N . ALA A 1 206 ? 10.273 -3.989 -1.135 1.00 98.19 206 ALA A N 1
ATOM 1576 C CA . ALA A 1 206 ? 9.082 -3.478 -1.806 1.00 98.19 206 ALA A CA 1
ATOM 1577 C C . ALA A 1 206 ? 9.435 -2.370 -2.805 1.00 98.19 206 ALA A C 1
ATOM 1579 O O . ALA A 1 206 ? 9.001 -2.412 -3.953 1.00 98.19 206 ALA A O 1
ATOM 1580 N N . MET A 1 207 ? 10.290 -1.421 -2.420 1.00 97.75 207 MET A N 1
ATOM 1581 C CA . MET A 1 207 ? 10.743 -0.370 -3.330 1.00 97.75 207 MET A CA 1
ATOM 1582 C C . MET A 1 207 ? 11.510 -0.920 -4.530 1.00 97.75 207 MET A C 1
ATOM 1584 O O . MET A 1 207 ? 11.235 -0.542 -5.666 1.00 97.75 207 MET A O 1
ATOM 1588 N N . MET A 1 208 ? 12.410 -1.874 -4.301 1.00 97.44 208 MET A N 1
ATOM 1589 C CA . MET A 1 208 ? 13.142 -2.541 -5.377 1.00 97.44 208 MET A CA 1
ATOM 1590 C C . MET A 1 208 ? 12.211 -3.357 -6.291 1.00 97.44 208 MET A C 1
ATOM 1592 O O . MET A 1 208 ? 12.437 -3.419 -7.498 1.00 97.44 208 MET A O 1
ATOM 1596 N N . ALA A 1 209 ? 11.154 -3.964 -5.746 1.00 98.31 209 ALA A N 1
ATOM 1597 C CA . ALA A 1 209 ? 10.141 -4.671 -6.525 1.00 98.31 209 ALA A CA 1
ATOM 1598 C C . ALA A 1 209 ? 9.346 -3.736 -7.454 1.00 98.31 209 ALA A C 1
ATOM 1600 O O . ALA A 1 209 ? 9.074 -4.119 -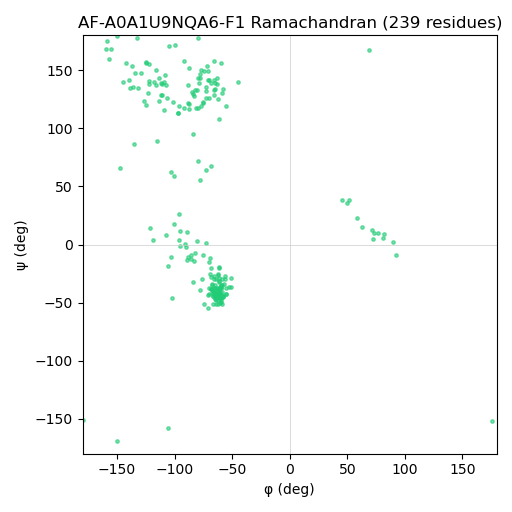8.592 1.00 98.31 209 ALA A O 1
ATOM 1601 N N . MET A 1 210 ? 9.032 -2.509 -7.019 1.00 98.38 210 MET A N 1
ATOM 1602 C CA . MET A 1 210 ? 8.300 -1.528 -7.837 1.00 98.38 210 MET A CA 1
ATOM 1603 C C . MET A 1 210 ? 9.042 -1.125 -9.121 1.00 98.38 210 MET A C 1
ATOM 1605 O O . MET A 1 210 ? 8.392 -0.794 -10.113 1.00 98.38 210 MET A O 1
ATOM 1609 N N . ILE A 1 211 ? 10.377 -1.175 -9.113 1.00 97.75 211 ILE A N 1
ATOM 1610 C CA . ILE A 1 211 ? 11.243 -0.864 -10.266 1.00 97.75 211 ILE A CA 1
ATOM 1611 C C . ILE A 1 211 ? 11.768 -2.117 -10.985 1.00 97.75 211 ILE A C 1
ATOM 1613 O O . ILE A 1 211 ? 12.779 -2.059 -11.683 1.00 97.75 211 ILE A O 1
ATOM 1617 N N . ASP A 1 212 ? 11.131 -3.271 -10.760 1.00 97.75 212 ASP A N 1
ATOM 1618 C CA . ASP A 1 212 ? 11.460 -4.549 -11.404 1.00 97.75 212 ASP A CA 1
ATOM 1619 C C . ASP A 1 212 ? 12.914 -5.032 -11.179 1.00 97.75 212 ASP A C 1
ATOM 1621 O O . ASP A 1 212 ? 13.452 -5.881 -11.895 1.00 97.75 212 ASP A O 1
ATOM 1625 N N . TRP A 1 213 ? 13.571 -4.558 -10.117 1.00 97.00 213 TRP A N 1
ATOM 1626 C CA . TRP A 1 213 ? 14.941 -4.961 -9.797 1.00 97.00 213 TRP A CA 1
ATOM 1627 C C . TRP A 1 213 ? 15.133 -6.469 -9.559 1.00 97.00 213 TRP A C 1
ATOM 1629 O O . TRP A 1 213 ? 16.184 -7.003 -9.936 1.00 97.00 213 TRP A O 1
ATOM 1639 N N . PRO A 1 214 ? 14.172 -7.215 -8.969 1.00 97.81 214 PRO A N 1
ATOM 1640 C CA . PRO A 1 214 ? 14.313 -8.662 -8.834 1.00 97.81 214 PRO A CA 1
ATOM 1641 C C . PRO A 1 214 ? 14.542 -9.384 -10.172 1.00 97.81 214 PRO A C 1
ATOM 1643 O O . PRO A 1 214 ? 15.234 -10.406 -10.191 1.00 97.81 214 PRO A O 1
ATOM 1646 N N . THR A 1 215 ? 14.021 -8.860 -11.286 1.00 96.69 215 THR A N 1
ATOM 1647 C CA . THR A 1 215 ? 14.266 -9.399 -12.634 1.00 96.69 215 THR A CA 1
ATOM 1648 C C . THR A 1 215 ? 15.729 -9.225 -13.041 1.00 96.69 215 THR A C 1
ATOM 1650 O O . THR A 1 215 ? 16.363 -10.190 -13.473 1.00 96.69 215 THR A O 1
ATOM 1653 N N . VAL A 1 216 ? 16.310 -8.046 -12.796 1.00 94.69 216 VAL A N 1
ATOM 1654 C CA . VAL A 1 216 ? 17.739 -7.760 -13.039 1.00 94.69 216 VAL A CA 1
ATOM 1655 C C . VAL A 1 216 ? 18.632 -8.689 -12.232 1.00 94.69 216 VAL A C 1
ATOM 1657 O O . VAL A 1 216 ? 19.546 -9.313 -12.774 1.00 94.69 216 VAL A O 1
ATOM 1660 N N . LYS A 1 217 ? 18.339 -8.834 -10.936 1.00 95.00 217 LYS A N 1
ATOM 1661 C CA . LYS A 1 217 ? 19.108 -9.701 -10.040 1.00 95.00 217 LYS A CA 1
ATOM 1662 C C . LYS A 1 217 ? 19.109 -11.151 -10.533 1.00 95.00 217 LYS A C 1
ATOM 1664 O O . LYS A 1 217 ? 20.168 -11.769 -10.608 1.00 95.00 217 LYS A O 1
ATOM 1669 N N . LYS A 1 218 ? 17.944 -11.675 -10.935 1.00 95.44 218 LYS A N 1
ATOM 1670 C CA . LYS A 1 218 ? 17.820 -13.031 -11.497 1.00 95.44 218 LYS A CA 1
ATOM 1671 C C . LYS A 1 218 ? 18.616 -13.200 -12.793 1.00 95.44 218 LYS A C 1
ATOM 1673 O O . LYS A 1 218 ? 19.262 -14.233 -12.966 1.00 95.44 218 LYS A O 1
ATOM 1678 N N . ALA A 1 219 ? 18.591 -12.210 -13.687 1.00 94.69 219 ALA A N 1
ATOM 1679 C CA . ALA A 1 219 ? 19.356 -12.246 -14.933 1.00 94.69 219 ALA A CA 1
ATOM 1680 C C . ALA A 1 219 ? 20.873 -12.269 -14.668 1.00 94.69 219 ALA A C 1
ATOM 1682 O O . ALA A 1 219 ? 21.572 -13.145 -15.180 1.00 94.69 219 ALA A O 1
ATOM 1683 N N . ALA A 1 220 ? 21.366 -11.388 -13.792 1.00 94.12 220 ALA A N 1
ATOM 1684 C CA . ALA A 1 220 ? 22.778 -11.331 -13.412 1.00 94.12 220 ALA A CA 1
ATOM 1685 C C . ALA A 1 220 ? 23.265 -12.637 -12.754 1.00 94.12 220 ALA A C 1
ATOM 1687 O O . ALA A 1 220 ? 24.340 -13.149 -13.076 1.00 94.12 220 ALA A O 1
ATOM 1688 N N . GLU A 1 221 ? 22.458 -13.228 -11.866 1.00 94.69 221 GLU A N 1
ATOM 1689 C CA . GLU A 1 221 ? 22.759 -14.524 -11.249 1.00 94.69 221 GLU A CA 1
ATOM 1690 C C . GLU A 1 221 ? 22.815 -15.666 -12.277 1.00 94.69 221 GLU A C 1
ATOM 1692 O O . GLU A 1 221 ? 23.654 -16.565 -12.160 1.00 94.69 221 GLU A O 1
ATOM 1697 N N . ALA A 1 222 ? 21.945 -15.647 -13.292 1.00 94.50 222 ALA A N 1
ATOM 1698 C CA . ALA A 1 222 ? 21.943 -16.644 -14.358 1.00 94.50 222 ALA A CA 1
ATOM 1699 C C . ALA A 1 222 ? 23.196 -16.544 -15.244 1.00 94.50 222 ALA A C 1
ATOM 1701 O O . ALA A 1 222 ? 23.794 -17.570 -15.574 1.00 94.50 222 ALA A O 1
ATOM 1702 N N . GLU A 1 223 ? 23.636 -15.333 -15.590 1.00 93.25 223 GLU A N 1
ATOM 1703 C CA . GLU A 1 223 ? 24.874 -15.119 -16.351 1.00 93.25 223 GLU A CA 1
ATOM 1704 C C . GLU A 1 223 ? 26.123 -15.525 -15.567 1.00 93.25 223 GLU A C 1
ATOM 1706 O O . GLU A 1 223 ? 27.004 -16.196 -16.109 1.00 93.25 223 GLU A O 1
ATOM 1711 N N . ALA A 1 224 ? 26.187 -15.190 -14.276 1.00 92.31 224 ALA A N 1
ATOM 1712 C CA . ALA A 1 224 ? 27.299 -15.584 -13.416 1.00 92.31 224 ALA A CA 1
ATOM 1713 C C . ALA A 1 224 ? 27.431 -17.114 -13.303 1.00 92.31 224 ALA A C 1
ATOM 1715 O O . ALA A 1 224 ? 28.544 -17.642 -13.282 1.00 92.31 224 ALA A O 1
ATOM 1716 N N . LYS A 1 225 ? 26.306 -17.845 -13.265 1.00 90.25 225 LYS A N 1
ATOM 1717 C CA . LYS A 1 225 ? 26.303 -19.318 -13.268 1.00 90.25 225 LYS A CA 1
ATOM 1718 C C . LYS A 1 225 ? 26.793 -19.906 -14.594 1.00 90.25 225 LYS A C 1
ATOM 1720 O O . LYS A 1 225 ? 27.523 -20.895 -14.561 1.00 90.25 225 LYS A O 1
ATOM 1725 N N . LYS A 1 226 ? 26.435 -19.304 -15.735 1.00 89.38 226 LYS A N 1
ATOM 1726 C CA . LYS A 1 226 ? 26.911 -19.742 -17.061 1.00 89.38 226 LYS A CA 1
ATOM 1727 C C . LYS A 1 226 ? 28.431 -19.622 -17.177 1.00 89.38 226 LYS A C 1
ATOM 1729 O O . LYS A 1 226 ? 29.082 -20.631 -17.410 1.00 89.38 226 LYS A O 1
ATOM 1734 N N . LYS A 1 227 ? 28.996 -18.450 -16.856 1.00 87.12 227 LYS A N 1
ATOM 1735 C CA . LYS A 1 227 ? 30.455 -18.220 -16.903 1.00 87.12 227 LYS A CA 1
ATOM 1736 C C . LYS A 1 227 ? 31.244 -19.228 -16.060 1.00 87.12 227 LYS A C 1
ATOM 1738 O O . LYS A 1 227 ? 32.232 -19.775 -16.526 1.00 87.12 227 LYS A O 1
ATOM 1743 N N . ARG A 1 228 ? 30.758 -19.544 -14.852 1.00 83.81 228 ARG A N 1
ATOM 1744 C CA . ARG A 1 228 ? 31.376 -20.565 -13.984 1.00 83.81 228 ARG A CA 1
ATOM 1745 C C . ARG A 1 228 ? 31.308 -21.984 -14.550 1.00 83.81 228 ARG A C 1
ATOM 1747 O O . ARG A 1 228 ? 32.145 -22.803 -14.200 1.00 83.81 228 ARG A O 1
ATOM 1754 N N . THR A 1 229 ? 30.287 -22.299 -15.343 1.00 80.94 229 THR A N 1
ATOM 1755 C CA . THR A 1 229 ? 30.133 -23.634 -15.939 1.00 80.94 229 THR A CA 1
ATOM 1756 C C . THR A 1 229 ? 31.073 -23.797 -17.132 1.00 80.94 229 THR A C 1
ATOM 1758 O O . THR A 1 229 ? 31.702 -24.844 -17.257 1.00 80.94 229 THR A O 1
ATOM 1761 N N . ASP A 1 230 ? 31.229 -22.744 -17.938 1.00 76.25 230 ASP A N 1
ATOM 1762 C CA . ASP A 1 230 ? 32.123 -22.736 -19.100 1.00 76.25 230 ASP A CA 1
ATOM 1763 C C . ASP A 1 230 ? 33.604 -22.837 -18.670 1.00 76.25 230 ASP A C 1
ATOM 1765 O O . ASP A 1 230 ? 34.330 -23.696 -19.164 1.00 76.25 230 ASP A O 1
ATOM 1769 N N . GLU A 1 231 ? 34.031 -22.080 -17.648 1.00 72.56 231 GLU A N 1
ATOM 1770 C CA . GLU A 1 231 ? 35.401 -22.148 -17.092 1.00 72.56 231 GLU A CA 1
ATOM 1771 C C . GLU A 1 231 ? 35.761 -23.526 -16.497 1.00 72.56 231 GLU A C 1
ATOM 1773 O O . GLU A 1 231 ? 36.931 -23.910 -16.451 1.00 72.56 231 GLU A O 1
ATOM 1778 N N . ASN A 1 232 ? 34.763 -24.293 -16.046 1.00 74.00 232 ASN A N 1
ATOM 1779 C CA . ASN A 1 232 ? 34.967 -25.610 -15.438 1.00 74.00 232 ASN A CA 1
ATOM 1780 C C . ASN A 1 232 ? 34.963 -26.753 -16.474 1.00 74.00 232 ASN A C 1
ATOM 1782 O O . ASN A 1 232 ? 35.362 -27.868 -16.148 1.00 74.00 232 ASN A O 1
ATOM 1786 N N . CYS A 1 233 ? 34.518 -26.495 -17.711 1.00 64.50 233 CYS A N 1
ATOM 1787 C CA . CYS A 1 233 ? 34.551 -27.466 -18.809 1.00 64.50 233 CYS A CA 1
ATOM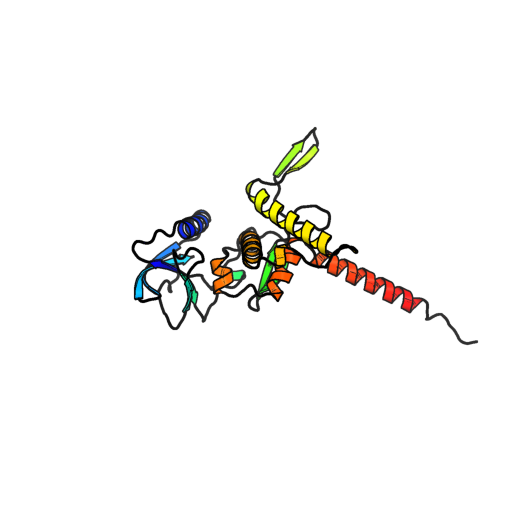 1788 C C . CYS A 1 233 ? 35.919 -27.487 -19.517 1.00 64.50 233 CYS A C 1
ATOM 1790 O O . CYS A 1 233 ? 36.379 -28.552 -19.919 1.00 64.50 233 CYS A O 1
ATOM 1792 N N . ASP A 1 234 ? 36.611 -26.345 -19.589 1.00 60.44 234 ASP A N 1
ATOM 1793 C CA . ASP A 1 234 ? 37.901 -26.210 -20.290 1.00 60.44 234 ASP A CA 1
ATOM 1794 C C . ASP A 1 234 ? 39.105 -26.814 -19.539 1.00 60.44 234 ASP A C 1
ATOM 1796 O O . ASP A 1 234 ? 40.199 -26.932 -20.090 1.00 60.44 234 ASP A O 1
ATOM 1800 N N . THR A 1 235 ? 38.937 -27.236 -18.283 1.00 59.75 235 THR A N 1
ATOM 1801 C CA . THR A 1 235 ? 40.016 -27.849 -17.482 1.00 59.75 235 THR A CA 1
ATOM 1802 C C . THR A 1 235 ? 40.023 -29.382 -17.506 1.00 59.75 235 THR A C 1
ATOM 1804 O O . THR A 1 235 ? 40.919 -29.992 -16.922 1.00 59.75 235 THR A O 1
ATOM 1807 N N . ALA A 1 236 ? 39.075 -30.024 -18.201 1.00 58.41 236 ALA A N 1
ATOM 1808 C CA . ALA A 1 236 ? 38.929 -31.484 -18.205 1.00 58.41 236 ALA A CA 1
ATOM 1809 C C . ALA A 1 236 ? 39.751 -32.230 -19.283 1.00 58.41 236 ALA A C 1
ATOM 1811 O O . ALA A 1 236 ? 39.893 -33.447 -19.175 1.00 58.41 236 ALA A O 1
ATOM 1812 N N . ASP A 1 237 ? 40.350 -31.539 -20.263 1.00 59.22 237 ASP A N 1
ATOM 1813 C CA . ASP A 1 237 ? 41.077 -32.172 -21.387 1.00 59.22 237 ASP A CA 1
ATOM 1814 C C . ASP A 1 237 ? 42.605 -32.302 -21.186 1.00 59.22 237 ASP A C 1
ATOM 1816 O O . ASP A 1 237 ? 43.351 -32.664 -22.099 1.00 59.22 237 ASP A O 1
ATOM 1820 N N . GLY A 1 238 ? 43.103 -32.074 -19.969 1.00 57.38 238 GLY A N 1
ATOM 1821 C CA . GLY A 1 238 ? 44.503 -32.313 -19.609 1.00 57.38 238 GLY A CA 1
ATOM 1822 C C . GLY A 1 238 ? 44.807 -33.788 -19.322 1.00 57.38 238 GLY A C 1
ATOM 1823 O O . GLY A 1 238 ? 45.027 -34.151 -18.167 1.00 57.38 238 GLY A O 1
ATOM 1824 N N . VAL A 1 239 ? 44.826 -34.646 -20.348 1.00 60.97 239 VAL A N 1
ATOM 1825 C CA . VAL A 1 239 ? 45.304 -36.038 -20.225 1.00 60.97 239 VAL A CA 1
ATOM 1826 C C . VAL A 1 239 ? 46.814 -36.050 -19.919 1.00 60.97 239 VAL A C 1
ATOM 1828 O O . VAL A 1 239 ? 47.580 -35.419 -20.650 1.00 60.97 239 VAL A O 1
ATOM 1831 N N . PRO A 1 240 ? 47.269 -36.779 -18.881 1.00 64.06 240 PRO A N 1
ATOM 1832 C CA . PRO A 1 240 ? 48.686 -36.937 -18.576 1.00 64.06 240 PRO A CA 1
ATOM 1833 C C . PRO A 1 240 ? 49.333 -37.922 -19.560 1.00 64.06 240 PRO A C 1
ATOM 1835 O O . PRO A 1 240 ? 48.912 -39.078 -19.657 1.00 64.06 240 PRO A O 1
ATOM 1838 N N . GLY A 1 241 ? 50.353 -37.450 -20.278 1.00 61.34 241 GLY A N 1
ATOM 1839 C CA . GLY A 1 241 ? 51.303 -38.266 -21.038 1.00 61.34 241 GLY A CA 1
ATOM 1840 C C . GLY A 1 241 ? 52.670 -38.252 -20.377 1.00 61.34 241 GLY A C 1
ATOM 1841 O O . GLY A 1 241 ? 53.072 -37.160 -19.914 1.00 61.34 241 GLY A O 1
#

pLDDT: mean 90.95, std 9.28, range [57.38, 98.62]

Foldseek 3Di:
DKKKKKWAAPPFDPVVVVVLVVVCVVVVWDKDKDWDQEPPRGTTIIIITDPPPPRYHDPVQKQWDQDPVNRIIMMIGPVRHDDLVNFWDPDAFAWDFFAFLNHTAGQHAQAELVRDGSDQFDFDDDPNDTDTHHDPVCPVLSVLLVLQVVLCVQLPDPPHPNDRPCLVDPPSLLQSSQVRSVRTGSGHSNSCVSSVRDDSVRSVVSSCGNNVVVVVVVVVVVVVVVVVVVVVVVPPPPDDD

Mean predicted aligned error: 5.69 Å